Protein AF-A0A7J7KQA8-F1 (afdb_monomer_lite)

Structure (mmCIF, N/CA/C/O backbone):
data_AF-A0A7J7KQA8-F1
#
_entry.id   AF-A0A7J7KQA8-F1
#
loop_
_atom_site.group_PDB
_atom_site.id
_atom_site.type_symbol
_atom_site.label_atom_id
_atom_site.label_alt_id
_atom_site.label_comp_id
_atom_site.label_asym_id
_atom_site.label_entity_id
_atom_site.label_seq_id
_atom_site.pdbx_PDB_ins_code
_atom_site.Cartn_x
_atom_site.Cartn_y
_atom_site.Cartn_z
_atom_site.occupancy
_atom_site.B_iso_or_equiv
_atom_site.auth_seq_id
_atom_site.auth_comp_id
_atom_site.auth_asym_id
_atom_site.auth_atom_id
_atom_site.pdbx_PDB_model_num
ATOM 1 N N . MET A 1 1 ? -23.696 -9.648 7.274 1.00 59.31 1 MET A N 1
ATOM 2 C CA . MET A 1 1 ? -23.567 -10.643 6.171 1.00 59.31 1 MET A CA 1
ATOM 3 C C . MET A 1 1 ? -22.722 -10.131 5.006 1.00 59.31 1 MET A C 1
ATOM 5 O O . MET A 1 1 ? -21.743 -10.786 4.676 1.00 59.31 1 MET A O 1
ATOM 9 N N . VAL A 1 2 ? -23.046 -8.975 4.408 1.00 73.25 2 VAL A N 1
ATOM 10 C CA . VAL A 1 2 ? -22.265 -8.402 3.288 1.00 73.25 2 VAL A CA 1
ATOM 11 C C . VAL A 1 2 ? -20.826 -8.060 3.700 1.00 73.25 2 VAL A C 1
ATOM 13 O O . VAL A 1 2 ? -19.895 -8.414 2.985 1.00 73.25 2 VAL A O 1
ATOM 16 N N . ASP A 1 3 ? -20.628 -7.482 4.889 1.00 68.88 3 ASP A N 1
ATOM 17 C CA . ASP A 1 3 ? -19.286 -7.124 5.372 1.00 68.88 3 ASP A CA 1
ATOM 18 C C . ASP A 1 3 ? -18.399 -8.344 5.610 1.00 68.88 3 ASP A C 1
ATOM 20 O O . ASP A 1 3 ? -17.253 -8.365 5.176 1.00 68.88 3 ASP A O 1
ATOM 24 N N . ALA A 1 4 ? -18.921 -9.402 6.229 1.00 67.50 4 ALA A N 1
ATOM 25 C CA . ALA A 1 4 ? -18.163 -10.635 6.436 1.00 67.50 4 ALA A CA 1
ATOM 26 C C . ALA A 1 4 ? -17.746 -11.282 5.101 1.00 67.50 4 ALA A C 1
ATOM 28 O O . ALA A 1 4 ? -16.598 -11.697 4.949 1.00 67.50 4 ALA A O 1
ATOM 29 N N . ALA A 1 5 ? -18.643 -11.307 4.108 1.00 72.94 5 ALA A N 1
ATOM 30 C CA . ALA A 1 5 ? -18.320 -11.791 2.767 1.00 72.94 5 ALA A CA 1
ATOM 31 C C . ALA A 1 5 ? -17.256 -10.916 2.081 1.00 72.94 5 ALA A C 1
ATOM 33 O O . ALA A 1 5 ? -16.341 -11.440 1.451 1.00 72.94 5 ALA A O 1
ATOM 34 N N . TYR A 1 6 ? -17.329 -9.594 2.244 1.00 74.44 6 TYR A N 1
ATOM 35 C CA . TYR A 1 6 ? -16.353 -8.648 1.705 1.00 74.44 6 TYR A CA 1
ATOM 36 C C . TYR A 1 6 ? -14.952 -8.836 2.311 1.00 74.44 6 TYR A C 1
ATOM 38 O O . TYR A 1 6 ? -13.970 -8.959 1.577 1.00 74.44 6 TYR A O 1
ATOM 46 N N . HIS A 1 7 ? -14.850 -8.945 3.639 1.00 75.50 7 HIS A N 1
ATOM 47 C CA . HIS A 1 7 ? -13.580 -9.211 4.322 1.00 75.50 7 HIS A CA 1
ATOM 48 C C . HIS A 1 7 ? -13.023 -10.596 3.966 1.00 75.50 7 HIS A C 1
ATOM 50 O O . HIS A 1 7 ? -11.826 -10.735 3.714 1.00 75.50 7 HIS A O 1
ATOM 56 N N . PHE A 1 8 ? -13.884 -11.612 3.856 1.00 73.25 8 PHE A N 1
ATOM 57 C CA . PHE A 1 8 ? -13.489 -12.945 3.405 1.00 73.25 8 PHE A CA 1
ATOM 58 C C . PHE A 1 8 ? -12.927 -12.933 1.974 1.00 73.25 8 PHE A C 1
ATOM 60 O O . PHE A 1 8 ? -11.880 -13.530 1.717 1.00 73.25 8 PHE A O 1
ATOM 67 N N . LEU A 1 9 ? -13.566 -12.209 1.049 1.00 78.00 9 LEU A N 1
ATOM 68 C CA . LEU A 1 9 ? -13.065 -12.038 -0.318 1.00 78.00 9 LEU A CA 1
ATOM 69 C C . LEU A 1 9 ? -11.712 -11.320 -0.349 1.00 78.00 9 LEU A C 1
ATOM 71 O O . LEU A 1 9 ? -10.848 -11.689 -1.145 1.00 78.00 9 LEU A O 1
ATOM 75 N N . PHE A 1 10 ? -11.491 -10.345 0.535 1.00 75.25 10 PHE A N 1
ATOM 76 C CA . PHE A 1 10 ? -10.189 -9.697 0.675 1.00 75.25 10 PHE A CA 1
ATOM 77 C C . PHE A 1 10 ? -9.098 -10.665 1.121 1.00 75.25 10 PHE A C 1
ATOM 79 O O . PHE A 1 10 ? -8.036 -10.714 0.496 1.00 75.25 10 PHE A O 1
ATOM 86 N N . VAL A 1 11 ? -9.367 -11.456 2.162 1.00 75.94 11 VAL A N 1
ATOM 87 C CA . VAL A 1 11 ? -8.447 -12.501 2.628 1.00 75.94 11 VAL A CA 1
ATOM 88 C C . VAL A 1 11 ? -8.140 -13.465 1.485 1.00 75.94 11 VAL A C 1
ATOM 90 O O . VAL A 1 11 ? -6.974 -13.699 1.173 1.00 75.94 11 VAL A O 1
ATOM 93 N N . TRP A 1 12 ? -9.170 -13.971 0.804 1.00 78.00 12 TRP A N 1
ATOM 94 C CA . TRP A 1 12 ? -9.018 -14.877 -0.332 1.00 78.00 12 TRP A CA 1
ATOM 95 C C . TRP A 1 12 ? -8.146 -14.284 -1.447 1.00 78.00 12 TRP A C 1
ATOM 97 O O . TRP A 1 12 ? -7.223 -14.940 -1.944 1.00 78.00 12 TRP A O 1
ATOM 107 N N . TYR A 1 13 ? -8.412 -13.035 -1.832 1.00 80.31 13 TYR A N 1
ATOM 108 C CA . TYR A 1 13 ? -7.675 -12.339 -2.881 1.00 80.31 13 TYR A CA 1
ATOM 109 C C . TYR A 1 13 ? -6.193 -12.169 -2.519 1.00 80.31 13 TYR A C 1
ATOM 111 O O . TYR A 1 13 ? -5.323 -12.545 -3.311 1.00 80.31 13 TYR A O 1
ATOM 119 N N . TYR A 1 14 ? -5.889 -11.666 -1.318 1.00 75.88 14 TYR A N 1
ATOM 120 C CA . TYR A 1 14 ? -4.506 -11.447 -0.883 1.00 75.88 14 TYR A CA 1
ATOM 121 C C . TYR A 1 14 ? -3.747 -12.758 -0.625 1.00 75.88 14 TYR A C 1
ATOM 123 O O . TYR A 1 14 ? -2.573 -12.855 -0.996 1.00 75.88 14 TYR A O 1
ATOM 131 N N . CYS A 1 15 ? -4.412 -13.802 -0.121 1.00 77.44 15 CYS A N 1
ATOM 132 C CA . CYS A 1 15 ? -3.858 -15.158 -0.059 1.00 77.44 15 CYS A CA 1
ATOM 133 C C . CYS A 1 15 ? -3.468 -15.664 -1.454 1.00 77.44 15 CYS A C 1
ATOM 135 O O . CYS A 1 15 ? -2.337 -16.103 -1.671 1.00 77.44 15 CYS A O 1
ATOM 137 N N . THR A 1 16 ? -4.381 -15.561 -2.424 1.00 78.81 16 THR A N 1
ATOM 138 C CA . THR A 1 16 ? -4.146 -16.019 -3.803 1.00 78.81 16 THR A CA 1
ATOM 139 C C . THR A 1 16 ? -2.988 -15.264 -4.455 1.00 78.81 16 THR A C 1
ATOM 141 O O . THR A 1 16 ? -2.151 -15.866 -5.132 1.00 78.81 16 THR A O 1
ATOM 144 N N . LEU A 1 17 ? -2.908 -13.949 -4.233 1.00 75.81 17 LEU A N 1
ATOM 145 C CA . LEU A 1 17 ? -1.816 -13.115 -4.726 1.00 75.81 17 LEU A CA 1
ATOM 146 C C . LEU A 1 17 ? -0.471 -13.537 -4.117 1.00 75.81 17 LEU A C 1
ATOM 148 O O . LEU A 1 17 ? 0.497 -13.728 -4.849 1.00 75.81 17 LEU A O 1
ATOM 152 N N . THR A 1 18 ? -0.439 -13.779 -2.804 1.00 75.81 18 THR A N 1
ATOM 153 C CA . THR A 1 18 ? 0.762 -14.234 -2.087 1.00 75.81 18 THR A CA 1
ATOM 154 C C . THR A 1 18 ? 1.266 -15.572 -2.636 1.00 75.81 18 THR A C 1
ATOM 156 O O . THR A 1 18 ? 2.453 -15.717 -2.931 1.00 75.81 18 THR A O 1
ATOM 159 N N . ILE A 1 19 ? 0.363 -16.538 -2.847 1.00 75.31 19 ILE A N 1
ATOM 160 C CA . ILE A 1 19 ? 0.700 -17.850 -3.421 1.00 75.31 19 ILE A CA 1
ATOM 161 C C . ILE A 1 19 ? 1.241 -17.694 -4.848 1.00 75.31 19 ILE A C 1
ATOM 163 O O . ILE A 1 19 ? 2.290 -18.254 -5.178 1.00 75.31 19 ILE A O 1
ATOM 167 N N . ARG A 1 20 ? 0.568 -16.899 -5.691 1.00 81.31 20 ARG A N 1
ATOM 168 C CA . ARG A 1 20 ? 1.000 -16.634 -7.072 1.00 81.31 20 ARG A CA 1
ATOM 169 C C . ARG A 1 20 ? 2.413 -16.053 -7.113 1.00 81.31 20 ARG A C 1
ATOM 171 O O . ARG A 1 20 ? 3.247 -16.516 -7.888 1.00 81.31 20 ARG A O 1
ATOM 178 N N . GLU A 1 21 ? 2.693 -15.051 -6.290 1.00 73.56 21 GLU A N 1
ATOM 179 C CA . GLU A 1 21 ? 4.003 -14.400 -6.249 1.00 73.56 21 GLU A CA 1
ATOM 180 C C . GLU A 1 21 ? 5.103 -15.309 -5.700 1.00 73.56 21 GLU A C 1
ATOM 182 O O . GLU A 1 21 ? 6.235 -15.271 -6.191 1.00 73.56 21 GLU A O 1
ATOM 187 N N . HIS A 1 22 ? 4.776 -16.169 -4.734 1.00 75.44 22 HIS A N 1
ATOM 188 C CA . HIS A 1 22 ? 5.704 -17.176 -4.235 1.00 75.44 22 HIS A CA 1
ATOM 189 C C . HIS A 1 22 ? 6.103 -18.166 -5.340 1.00 75.44 22 HIS A C 1
ATOM 191 O O . HIS A 1 22 ? 7.294 -18.394 -5.559 1.00 75.44 22 HIS A O 1
ATOM 197 N N . ILE A 1 23 ? 5.129 -18.683 -6.100 1.00 76.06 23 ILE A N 1
ATOM 198 C CA . ILE A 1 23 ? 5.378 -19.571 -7.248 1.00 76.06 23 ILE A CA 1
ATOM 199 C C . ILE A 1 23 ? 6.249 -18.870 -8.300 1.00 76.06 23 ILE A C 1
ATOM 201 O O . ILE A 1 23 ? 7.231 -19.440 -8.771 1.00 76.06 23 ILE A O 1
ATOM 205 N N . LEU A 1 24 ? 5.948 -17.611 -8.640 1.00 75.00 24 LEU A N 1
ATOM 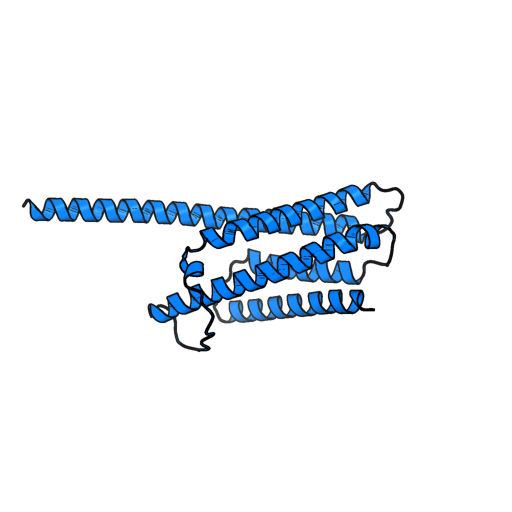206 C CA . LEU A 1 24 ? 6.742 -16.841 -9.604 1.00 75.00 24 LEU A CA 1
ATOM 207 C C . LEU A 1 24 ? 8.197 -16.661 -9.155 1.00 75.00 24 LEU A C 1
ATOM 209 O O . LEU A 1 24 ? 9.101 -16.728 -9.988 1.00 75.00 24 LEU A O 1
ATOM 213 N N . LYS A 1 25 ? 8.440 -16.451 -7.858 1.00 73.94 25 LYS A N 1
ATOM 214 C CA . LYS A 1 25 ? 9.797 -16.352 -7.306 1.00 73.94 25 LYS A CA 1
ATOM 215 C C . LYS A 1 25 ? 10.547 -17.682 -7.397 1.00 73.94 25 LYS A C 1
ATOM 217 O O . LYS A 1 25 ? 11.705 -17.681 -7.805 1.00 73.94 25 LYS A O 1
ATOM 222 N N . VAL A 1 26 ? 9.894 -18.797 -7.057 1.00 71.81 26 VAL A N 1
ATOM 223 C CA . VAL A 1 26 ? 10.473 -20.149 -7.193 1.00 71.81 26 VAL A CA 1
ATOM 224 C C . VAL A 1 26 ? 10.810 -20.454 -8.657 1.00 71.81 26 VAL A C 1
ATOM 226 O O . VAL A 1 26 ? 11.870 -21.000 -8.939 1.00 71.81 26 VAL A O 1
ATOM 229 N N . ASN A 1 27 ? 9.985 -19.984 -9.595 1.00 76.25 27 ASN A N 1
ATOM 230 C CA . ASN A 1 27 ? 10.221 -20.087 -11.039 1.00 76.25 27 ASN A CA 1
ATOM 231 C C . ASN A 1 27 ? 11.283 -19.102 -11.580 1.00 76.25 27 ASN A C 1
ATOM 233 O O . ASN A 1 27 ? 11.413 -18.935 -12.791 1.00 76.25 27 ASN A O 1
ATOM 237 N N . GLY A 1 28 ? 12.040 -18.426 -10.709 1.00 72.50 28 GLY A N 1
ATOM 238 C CA . GLY A 1 28 ? 13.167 -17.571 -11.093 1.00 72.50 28 GLY A CA 1
ATOM 239 C C . GLY A 1 28 ? 12.826 -16.099 -11.343 1.00 72.50 28 GLY A C 1
ATOM 240 O O . GLY A 1 28 ? 13.697 -15.334 -11.768 1.00 72.50 28 GLY A O 1
ATOM 241 N N . SER A 1 29 ? 11.595 -15.652 -11.064 1.00 69.75 29 SER A N 1
ATOM 242 C CA . SER A 1 29 ? 11.241 -14.232 -11.167 1.00 69.75 29 SER A CA 1
ATOM 243 C C . SER A 1 29 ? 11.950 -13.404 -10.091 1.00 69.75 29 SER A C 1
ATOM 245 O O . SER A 1 29 ? 11.877 -13.690 -8.894 1.00 69.75 29 SER A O 1
ATOM 247 N N . LYS A 1 30 ? 12.615 -12.319 -10.508 1.00 66.25 30 LYS A N 1
ATOM 248 C CA . LYS A 1 30 ? 13.290 -11.368 -9.610 1.00 66.25 30 LYS A CA 1
ATOM 249 C C . LYS A 1 30 ? 12.273 -10.410 -8.977 1.00 66.25 30 LYS A C 1
ATOM 251 O O . LYS A 1 30 ? 12.164 -9.251 -9.375 1.00 66.25 30 LYS A O 1
ATOM 256 N N . ILE A 1 31 ? 11.527 -10.896 -7.988 1.00 70.56 31 ILE A N 1
ATOM 257 C CA . ILE A 1 31 ? 10.564 -10.105 -7.204 1.00 70.56 31 ILE A CA 1
ATOM 258 C C . ILE A 1 31 ? 11.276 -9.492 -5.992 1.00 70.56 31 ILE A C 1
ATOM 260 O O . ILE A 1 31 ? 12.068 -10.155 -5.319 1.00 70.56 31 ILE A O 1
ATOM 264 N N . LYS A 1 32 ? 11.013 -8.213 -5.693 1.00 73.25 32 LYS A N 1
ATOM 265 C CA . LYS A 1 32 ? 11.604 -7.566 -4.510 1.00 73.25 32 LYS A CA 1
ATOM 266 C C . LYS A 1 32 ? 10.989 -8.131 -3.234 1.00 73.25 32 LYS A C 1
ATOM 268 O O . LYS A 1 32 ? 9.770 -8.199 -3.122 1.00 73.25 32 LYS A O 1
ATOM 273 N N . GLY A 1 33 ? 11.837 -8.444 -2.254 1.00 76.06 33 GLY A N 1
ATOM 274 C CA . GLY A 1 33 ? 11.420 -9.069 -0.995 1.00 76.06 33 GLY A CA 1
ATOM 275 C C . GLY A 1 33 ? 10.355 -8.288 -0.220 1.00 76.06 33 GLY A C 1
ATOM 276 O O . GLY A 1 33 ? 9.447 -8.908 0.320 1.00 76.06 33 GLY A O 1
ATOM 277 N N . TRP A 1 34 ? 10.407 -6.948 -0.229 1.00 85.69 34 TRP A N 1
ATOM 278 C CA . TRP A 1 34 ? 9.405 -6.123 0.458 1.00 85.69 34 TRP A CA 1
ATOM 279 C C . TRP A 1 34 ? 7.979 -6.395 -0.021 1.00 85.69 34 TRP A C 1
ATOM 281 O O . TRP A 1 34 ? 7.108 -6.566 0.817 1.00 85.69 34 TRP A O 1
ATOM 291 N N . TRP A 1 35 ? 7.739 -6.479 -1.335 1.00 82.00 35 TRP A N 1
ATOM 292 C CA . TRP A 1 35 ? 6.382 -6.659 -1.867 1.00 82.00 35 TRP A CA 1
ATOM 293 C C . TRP A 1 35 ? 5.748 -7.959 -1.371 1.00 82.00 35 TRP A C 1
ATOM 295 O O . TRP A 1 35 ? 4.611 -7.939 -0.915 1.00 82.00 35 TRP A O 1
ATOM 305 N N . MET A 1 36 ? 6.529 -9.041 -1.342 1.00 80.75 36 MET A N 1
ATOM 306 C CA . MET A 1 36 ? 6.111 -10.338 -0.805 1.00 80.75 36 MET A CA 1
ATOM 307 C C . MET A 1 36 ? 5.783 -10.270 0.693 1.00 80.75 36 MET A C 1
ATOM 309 O O . MET A 1 36 ? 4.754 -10.782 1.126 1.00 80.75 36 MET A O 1
ATOM 313 N N . VAL A 1 37 ? 6.636 -9.611 1.485 1.00 84.88 37 VAL A N 1
ATOM 314 C CA . VAL A 1 37 ? 6.399 -9.417 2.926 1.00 84.88 37 VAL A CA 1
ATOM 315 C C . VAL A 1 37 ? 5.154 -8.560 3.159 1.00 84.88 37 VAL A C 1
ATOM 317 O O . VAL A 1 37 ? 4.326 -8.901 3.998 1.00 84.88 37 VAL A O 1
ATOM 320 N N . HIS A 1 38 ? 4.975 -7.494 2.380 1.00 86.38 38 HIS A N 1
ATOM 321 C CA . HIS A 1 38 ? 3.785 -6.649 2.419 1.00 86.38 38 HIS A CA 1
ATOM 322 C C . HIS A 1 38 ? 2.508 -7.462 2.163 1.00 86.38 38 HIS A C 1
ATOM 324 O O . HIS A 1 38 ? 1.576 -7.351 2.951 1.00 86.38 38 HIS A O 1
ATOM 330 N N . HIS A 1 39 ? 2.470 -8.320 1.136 1.00 85.06 39 HIS A N 1
ATOM 331 C CA . HIS A 1 39 ? 1.287 -9.139 0.840 1.00 85.06 39 HIS A CA 1
ATOM 332 C C . HIS A 1 39 ? 0.947 -10.122 1.962 1.00 85.06 39 HIS A C 1
ATOM 334 O O . HIS A 1 39 ? -0.229 -10.321 2.280 1.00 85.06 39 HIS A O 1
ATOM 340 N N . PHE A 1 40 ? 1.968 -10.672 2.618 1.00 85.25 40 PHE A N 1
ATOM 341 C CA . PHE A 1 40 ? 1.775 -11.507 3.796 1.00 85.25 40 PHE A CA 1
ATOM 342 C C . PHE A 1 40 ? 1.181 -10.712 4.969 1.00 85.25 40 PHE A C 1
ATOM 344 O O . PHE A 1 40 ? 0.182 -11.122 5.556 1.00 85.25 40 PHE A O 1
ATOM 351 N N . ILE A 1 41 ? 1.735 -9.531 5.262 1.00 88.69 41 ILE A N 1
ATOM 352 C CA . ILE A 1 41 ? 1.229 -8.641 6.318 1.00 88.69 41 ILE A CA 1
ATOM 353 C C . ILE A 1 41 ? -0.213 -8.200 6.020 1.00 88.69 41 ILE A C 1
ATOM 355 O O . ILE A 1 41 ? -1.047 -8.193 6.921 1.00 88.69 41 ILE A O 1
ATOM 359 N N . THR A 1 42 ? -0.544 -7.874 4.769 1.00 88.50 42 THR A N 1
ATOM 360 C CA . THR A 1 42 ? -1.907 -7.485 4.374 1.00 88.50 42 THR A CA 1
ATOM 361 C C . THR A 1 42 ? -2.899 -8.642 4.502 1.00 88.50 42 THR A C 1
ATOM 363 O O . THR A 1 42 ? -4.024 -8.425 4.945 1.00 88.50 42 THR A O 1
ATOM 366 N N . THR A 1 43 ? -2.482 -9.873 4.194 1.00 85.94 43 THR A N 1
ATOM 367 C CA . THR A 1 43 ? -3.290 -11.080 4.437 1.00 85.94 43 THR A CA 1
ATOM 368 C C . THR A 1 43 ? -3.604 -11.249 5.926 1.00 85.94 43 THR A C 1
ATOM 370 O O . THR A 1 43 ? -4.757 -11.470 6.292 1.00 85.94 43 THR A O 1
ATOM 373 N N . LEU A 1 44 ? -2.599 -11.085 6.794 1.00 88.25 44 LEU A N 1
ATOM 374 C CA . LEU A 1 44 ? -2.794 -11.121 8.246 1.00 88.25 44 LEU A CA 1
ATOM 375 C C . LEU A 1 44 ? -3.735 -10.007 8.721 1.00 88.25 44 LEU A C 1
ATOM 377 O O . LEU A 1 44 ? -4.642 -10.272 9.505 1.00 88.25 44 LEU A O 1
ATOM 381 N N . ALA A 1 45 ? -3.567 -8.785 8.210 1.00 88.38 45 ALA A N 1
ATOM 382 C CA . ALA A 1 45 ? -4.435 -7.654 8.531 1.00 88.38 45 ALA A CA 1
ATOM 383 C C . ALA A 1 45 ? -5.899 -7.943 8.174 1.00 88.38 45 ALA A C 1
ATOM 385 O O . ALA A 1 45 ? -6.788 -7.724 8.992 1.00 88.38 45 ALA A O 1
ATOM 386 N N . ALA A 1 46 ? -6.149 -8.483 6.977 1.00 86.56 46 ALA A N 1
ATOM 387 C CA . ALA A 1 46 ? -7.487 -8.864 6.535 1.00 86.56 46 ALA A CA 1
ATOM 388 C C . ALA A 1 46 ? -8.094 -9.963 7.428 1.00 86.56 46 ALA A C 1
ATOM 390 O O . ALA A 1 46 ? -9.283 -9.914 7.737 1.00 86.56 46 ALA A O 1
ATOM 391 N N . GLY A 1 47 ? -7.275 -10.907 7.905 1.00 85.50 47 GLY A N 1
ATOM 392 C CA . GLY A 1 47 ? -7.686 -11.895 8.904 1.00 85.50 47 GLY A CA 1
ATOM 393 C C . GLY A 1 47 ? -8.072 -11.265 10.246 1.00 85.50 47 GLY A C 1
ATOM 394 O O . GLY A 1 47 ? -9.092 -11.640 10.817 1.00 85.50 47 GLY A O 1
ATOM 395 N N . ILE A 1 48 ? -7.313 -10.272 10.722 1.00 88.69 48 ILE A N 1
ATOM 396 C CA . ILE A 1 48 ? -7.624 -9.537 11.962 1.00 88.69 48 ILE A CA 1
ATOM 397 C C . ILE A 1 48 ? -8.932 -8.745 11.817 1.00 88.69 48 ILE A C 1
ATOM 399 O O . ILE A 1 48 ? -9.755 -8.776 12.727 1.00 88.69 48 ILE A O 1
ATOM 403 N N . PHE A 1 49 ? -9.165 -8.102 10.668 1.00 86.25 49 PHE A N 1
ATOM 404 C CA . PHE A 1 49 ? -10.443 -7.441 10.374 1.00 86.25 49 PHE A CA 1
ATOM 405 C C . PHE A 1 49 ? -11.628 -8.413 10.369 1.00 86.25 49 PHE A C 1
ATOM 407 O O . PHE A 1 49 ? -12.709 -8.049 10.817 1.00 86.25 49 PHE A O 1
ATOM 414 N N . LEU A 1 50 ? -11.436 -9.644 9.885 1.00 84.25 50 LEU A N 1
ATOM 415 C CA . LEU A 1 50 ? -12.493 -10.657 9.845 1.00 84.25 50 LEU A CA 1
ATOM 416 C C . LEU A 1 50 ? -12.909 -11.134 11.246 1.00 84.25 50 LEU A C 1
ATOM 418 O O . LEU A 1 50 ? -14.077 -11.444 11.459 1.00 84.25 50 LEU A O 1
ATOM 422 N N . VAL A 1 51 ? -11.964 -11.206 12.189 1.00 87.38 51 VAL A N 1
ATOM 423 C CA . VAL A 1 51 ? -12.226 -11.614 13.584 1.00 87.38 51 VAL A CA 1
ATOM 424 C C . VAL A 1 51 ? -12.520 -10.431 14.507 1.00 87.38 51 VAL A C 1
ATOM 426 O O . VAL A 1 51 ? -12.606 -10.608 15.724 1.00 87.38 51 VAL A O 1
ATOM 429 N N . TRP A 1 52 ? -12.623 -9.217 13.963 1.00 86.88 52 TRP A N 1
ATOM 430 C CA . TRP A 1 52 ? -12.989 -8.037 14.733 1.00 86.88 52 TRP A CA 1
ATOM 431 C C . TRP A 1 52 ? -14.491 -8.112 15.064 1.00 86.88 52 TRP A C 1
ATOM 433 O O . TRP A 1 52 ? -15.305 -8.112 14.139 1.00 86.88 52 TRP A O 1
ATOM 443 N N . PRO A 1 53 ? -14.882 -8.225 16.352 1.00 84.94 53 PRO A N 1
ATOM 444 C CA . PRO A 1 53 ? -16.291 -8.255 16.734 1.00 84.94 53 PRO A CA 1
ATOM 445 C C . PRO A 1 53 ? -17.015 -6.945 16.389 1.00 84.94 53 PRO A C 1
ATOM 447 O O . PRO A 1 53 ? -16.415 -5.876 16.310 1.00 84.94 53 PRO A O 1
ATOM 450 N N . GLU A 1 54 ? -18.332 -7.029 16.196 1.00 81.38 54 GLU A N 1
ATOM 451 C CA . GLU A 1 54 ? -19.169 -5.857 15.931 1.00 81.38 54 GLU A CA 1
ATOM 452 C C . GLU A 1 54 ? -19.297 -4.996 17.205 1.00 81.38 54 GLU A C 1
ATOM 454 O O . GLU A 1 54 ? -20.150 -5.240 18.056 1.00 81.38 54 GLU A O 1
ATOM 459 N N . GLY A 1 55 ? -18.428 -3.990 17.333 1.00 84.06 55 GLY A N 1
ATOM 460 C CA . GLY A 1 55 ? -18.388 -3.025 18.438 1.00 84.06 55 GLY A CA 1
ATOM 461 C C . GLY A 1 55 ? -18.446 -1.563 17.976 1.00 84.06 55 GLY A C 1
ATOM 462 O O . GLY A 1 55 ? -18.403 -1.260 16.783 1.00 84.06 55 GLY A O 1
ATOM 463 N N . VAL A 1 56 ? -18.528 -0.619 18.921 1.00 84.44 56 VAL A N 1
ATOM 464 C CA . VAL A 1 56 ? -18.582 0.836 18.634 1.00 84.44 56 VAL A CA 1
ATOM 465 C C . VAL A 1 56 ? -17.339 1.303 17.863 1.00 84.44 56 VAL A C 1
ATOM 467 O O . VAL A 1 56 ? -17.428 2.079 16.910 1.00 84.44 56 VAL A O 1
ATOM 470 N N . THR A 1 57 ? -16.181 0.772 18.238 1.00 85.50 57 THR A N 1
ATOM 471 C CA . THR A 1 57 ? -14.870 0.944 17.595 1.00 85.50 57 THR A CA 1
ATOM 472 C C . THR A 1 57 ? -14.859 0.434 16.152 1.00 85.50 57 THR A C 1
ATOM 474 O O . THR A 1 57 ? -14.363 1.132 15.265 1.00 85.50 57 THR A O 1
ATOM 477 N N . TYR A 1 58 ? -15.454 -0.736 15.894 1.00 86.19 58 TYR A N 1
ATOM 478 C CA . TYR A 1 58 ? -15.589 -1.303 14.548 1.00 86.19 58 TYR A CA 1
ATOM 479 C C . TYR A 1 58 ? -16.426 -0.393 13.646 1.00 86.19 58 TYR A C 1
ATOM 481 O O . TYR A 1 58 ? -15.961 0.019 12.583 1.00 86.19 58 TYR A O 1
ATOM 489 N N . TRP A 1 59 ? -17.630 -0.014 14.088 1.00 86.44 59 TRP A N 1
ATOM 490 C CA . TRP A 1 59 ? -18.529 0.843 13.307 1.00 86.44 59 TRP A CA 1
ATOM 491 C C . TRP A 1 59 ? -17.931 2.223 13.030 1.00 86.44 59 TRP A C 1
ATOM 493 O O . TRP A 1 59 ? -18.078 2.739 11.925 1.00 86.44 59 TRP A O 1
ATOM 503 N N . SER A 1 60 ? -17.193 2.782 13.993 1.00 87.31 60 SER A N 1
ATOM 504 C CA . SER A 1 60 ? -16.526 4.080 13.844 1.00 87.31 60 SER A CA 1
ATOM 505 C C . SER A 1 60 ? -15.429 4.066 12.774 1.00 87.31 60 SER A C 1
ATOM 507 O O . SER A 1 60 ? -15.221 5.065 12.089 1.00 87.31 60 SER A O 1
ATOM 509 N N . PHE A 1 61 ? -14.724 2.943 12.610 1.00 89.62 61 PHE A N 1
ATOM 510 C CA . PHE A 1 61 ? -13.624 2.821 11.649 1.00 89.62 61 PHE A CA 1
ATOM 511 C C . PHE A 1 61 ? -14.053 2.233 10.291 1.00 89.62 61 PHE A C 1
ATOM 513 O O . PHE A 1 61 ? -13.395 2.464 9.272 1.00 89.62 61 PHE A O 1
ATOM 520 N N . ARG A 1 62 ? -15.162 1.488 10.255 1.00 88.06 62 ARG A N 1
ATOM 521 C CA . ARG A 1 62 ? -15.648 0.740 9.088 1.00 88.06 62 ARG A CA 1
ATOM 522 C C . ARG A 1 62 ? -15.738 1.587 7.822 1.00 88.06 62 ARG A C 1
ATOM 524 O O . ARG A 1 62 ? -15.195 1.196 6.791 1.00 88.06 62 ARG A O 1
ATOM 531 N N . ASP A 1 63 ? -16.404 2.735 7.878 1.00 88.25 63 ASP A N 1
ATOM 532 C CA . ASP A 1 63 ? -16.648 3.539 6.675 1.00 88.25 63 ASP A CA 1
ATOM 533 C C . ASP A 1 63 ? -15.344 4.106 6.102 1.00 88.25 63 ASP A C 1
ATOM 535 O O . ASP A 1 63 ? -15.111 4.055 4.891 1.00 88.25 63 ASP A O 1
ATOM 539 N N . GLN A 1 64 ? -14.433 4.544 6.975 1.00 90.62 64 GLN A N 1
ATOM 540 C CA . GLN A 1 64 ? -13.093 4.976 6.584 1.00 90.62 64 GLN A CA 1
ATOM 541 C C . GLN A 1 64 ? -12.312 3.832 5.915 1.00 90.62 64 GLN A C 1
ATOM 543 O O . GLN A 1 64 ? -11.673 4.036 4.877 1.00 90.62 64 GLN A O 1
ATOM 548 N N . PHE A 1 65 ? -12.399 2.617 6.464 1.00 89.44 65 PHE A N 1
ATOM 549 C CA . PHE A 1 65 ? -11.757 1.434 5.894 1.00 89.44 65 PHE A CA 1
ATOM 550 C C . PHE A 1 65 ? -12.323 1.056 4.521 1.00 89.44 65 PHE A C 1
ATOM 552 O O . PHE A 1 65 ? -11.558 0.782 3.598 1.00 89.44 65 PHE A O 1
ATOM 559 N N . VAL A 1 66 ? -13.644 1.099 4.339 1.00 89.31 66 VAL A N 1
ATOM 560 C CA . VAL A 1 66 ? -14.291 0.798 3.050 1.00 89.31 66 VAL A CA 1
ATOM 561 C C . VAL A 1 66 ? -13.873 1.801 1.971 1.00 89.31 66 VAL A C 1
ATOM 563 O O . VAL A 1 66 ? -13.554 1.403 0.843 1.00 89.31 66 VAL A O 1
ATOM 566 N N . VAL A 1 67 ? -13.803 3.093 2.306 1.00 91.62 67 VAL A N 1
ATOM 567 C CA . VAL A 1 67 ? -13.299 4.130 1.389 1.00 91.62 67 VAL A CA 1
ATOM 568 C C . VAL A 1 67 ? -11.839 3.859 1.023 1.00 91.62 67 VAL A C 1
ATOM 570 O O . VAL A 1 67 ? -11.477 3.904 -0.156 1.00 91.62 67 VAL A O 1
ATOM 573 N N . PHE A 1 68 ? -11.008 3.507 2.003 1.00 92.50 68 PHE A N 1
ATOM 574 C CA . PHE A 1 68 ? -9.614 3.138 1.772 1.00 92.50 68 PHE A CA 1
ATOM 575 C C . PHE A 1 68 ? -9.471 1.910 0.858 1.00 92.50 68 PHE A C 1
ATOM 577 O O . PHE A 1 68 ? -8.694 1.933 -0.097 1.00 92.50 68 PHE A O 1
ATOM 584 N N . CYS A 1 69 ? -10.246 0.853 1.092 1.00 89.12 69 CYS A N 1
ATOM 585 C CA . CYS A 1 69 ? -10.254 -0.358 0.273 1.00 89.12 69 CYS A CA 1
ATOM 586 C C . CYS A 1 69 ? -10.705 -0.094 -1.168 1.00 89.12 69 CYS A C 1
ATOM 588 O O . CYS A 1 69 ? -10.122 -0.621 -2.124 1.00 89.12 69 CYS A O 1
ATOM 590 N N . THR A 1 70 ? -11.710 0.763 -1.339 1.00 88.88 70 THR A N 1
ATOM 591 C CA . THR A 1 70 ? -12.180 1.199 -2.659 1.00 88.88 70 THR A CA 1
ATOM 592 C C . THR A 1 70 ? -11.084 1.972 -3.388 1.00 88.88 70 THR A C 1
ATOM 594 O O . THR A 1 70 ? -10.765 1.665 -4.538 1.00 88.88 70 THR A O 1
ATOM 597 N N . TYR A 1 71 ? -10.432 2.912 -2.698 1.00 91.94 71 TYR A N 1
ATOM 598 C CA . TYR A 1 71 ? -9.287 3.646 -3.227 1.00 91.94 71 TYR A CA 1
ATOM 599 C C . TYR A 1 71 ? -8.150 2.704 -3.653 1.00 91.94 71 TYR A C 1
ATOM 601 O O . TYR A 1 71 ? -7.671 2.783 -4.785 1.00 91.94 71 TYR A O 1
ATOM 609 N N . LEU A 1 72 ? -7.750 1.764 -2.788 1.00 89.19 72 LEU A N 1
ATOM 610 C CA . LEU A 1 72 ? -6.707 0.785 -3.105 1.00 89.19 72 LEU A CA 1
ATOM 611 C C . LEU A 1 72 ? -7.051 -0.056 -4.335 1.00 89.19 72 LEU A C 1
ATOM 613 O O . LEU A 1 72 ? -6.166 -0.316 -5.146 1.00 89.19 72 LEU A O 1
ATOM 617 N N . SER A 1 73 ? -8.315 -0.442 -4.507 1.00 88.00 73 SER A N 1
ATOM 618 C CA . SER A 1 73 ? -8.764 -1.218 -5.668 1.00 88.00 73 SER A CA 1
ATOM 619 C C . SER A 1 73 ? -8.565 -0.446 -6.975 1.00 88.00 73 SER A C 1
ATOM 621 O O . SER A 1 73 ? -8.059 -0.998 -7.952 1.00 88.00 73 SER A O 1
ATOM 623 N N . VAL A 1 74 ? -8.862 0.858 -6.980 1.00 88.12 74 VAL A N 1
ATOM 624 C CA . VAL A 1 74 ? -8.586 1.734 -8.130 1.00 88.12 74 VAL A CA 1
ATOM 625 C C . VAL A 1 74 ? -7.083 1.809 -8.406 1.00 88.12 74 VAL A C 1
ATOM 627 O O . VAL A 1 74 ? -6.652 1.614 -9.544 1.00 88.12 74 VAL A O 1
ATOM 630 N N . VAL A 1 75 ? -6.260 2.033 -7.375 1.00 89.81 75 VAL A N 1
ATOM 631 C CA . VAL A 1 75 ? -4.797 2.090 -7.541 1.00 89.81 75 VAL A CA 1
ATOM 632 C C . VAL A 1 75 ? -4.242 0.747 -8.035 1.00 89.81 75 VAL A C 1
ATOM 634 O O . VAL A 1 75 ? -3.358 0.738 -8.889 1.00 89.81 75 VAL A O 1
ATOM 637 N N . GLN A 1 76 ? -4.778 -0.385 -7.572 1.00 87.69 76 GLN A N 1
ATOM 638 C CA . GLN A 1 76 ? -4.401 -1.730 -8.018 1.00 87.69 76 GLN A CA 1
ATOM 639 C C . GLN A 1 76 ? -4.653 -1.913 -9.520 1.00 87.69 76 GLN A C 1
ATOM 641 O O . GLN A 1 76 ? -3.789 -2.435 -10.223 1.00 87.69 76 GLN A O 1
ATOM 646 N N . VAL A 1 77 ? -5.795 -1.440 -10.029 1.00 85.81 77 VAL A N 1
ATOM 647 C CA . VAL A 1 77 ? -6.117 -1.469 -11.464 1.00 85.81 77 VAL A CA 1
ATOM 648 C C . VAL A 1 77 ? -5.126 -0.618 -12.261 1.00 85.81 77 VAL A C 1
ATOM 650 O O . VAL A 1 77 ? -4.569 -1.081 -13.257 1.00 85.81 77 VAL A O 1
ATOM 653 N N . VAL A 1 78 ? -4.823 0.598 -11.793 1.00 85.44 78 VAL A N 1
ATOM 654 C CA . VAL A 1 78 ? -3.823 1.471 -12.435 1.00 85.44 78 VAL A CA 1
ATOM 655 C C . VAL A 1 78 ? -2.433 0.819 -12.435 1.00 85.44 78 VAL A C 1
ATOM 657 O O . VAL A 1 78 ? -1.737 0.840 -13.454 1.00 85.44 78 VAL A O 1
ATOM 660 N N . MET A 1 79 ? -2.030 0.200 -11.320 1.00 84.25 79 MET A N 1
ATOM 661 C CA . MET A 1 79 ? -0.768 -0.537 -11.201 1.00 84.25 79 MET A CA 1
ATOM 662 C C . MET A 1 79 ? -0.722 -1.751 -12.134 1.00 84.25 79 MET A C 1
ATOM 664 O O . MET A 1 79 ? 0.306 -1.976 -12.773 1.00 84.25 79 MET A O 1
ATOM 668 N N . PHE A 1 80 ? -1.820 -2.500 -12.253 1.00 83.25 80 PHE A N 1
ATOM 669 C CA . PHE A 1 80 ? -1.932 -3.653 -13.145 1.00 83.25 80 PHE A CA 1
ATOM 670 C C . PHE A 1 80 ? -1.739 -3.253 -14.609 1.00 83.25 80 PHE A C 1
ATOM 672 O O . PHE A 1 80 ? -0.906 -3.843 -15.306 1.00 83.25 80 PHE A O 1
ATOM 679 N N . TYR A 1 81 ? -2.439 -2.209 -15.063 1.00 81.00 81 TYR A N 1
ATOM 680 C CA . TYR A 1 81 ? -2.233 -1.680 -16.406 1.00 81.00 81 TYR A CA 1
ATOM 681 C C . TYR A 1 81 ? -0.783 -1.217 -16.571 1.00 81.00 81 TYR A C 1
ATOM 683 O O . TYR A 1 81 ? -0.093 -1.667 -17.476 1.00 81.00 81 TYR A O 1
ATOM 691 N N . TYR A 1 82 ? -0.240 -0.422 -15.648 1.00 79.88 82 TYR A N 1
ATOM 692 C CA . TYR A 1 82 ? 1.146 0.042 -15.747 1.00 79.88 82 TYR A CA 1
ATOM 693 C C . TYR A 1 82 ? 2.174 -1.104 -15.868 1.00 79.88 82 TYR A C 1
ATOM 695 O O . TYR A 1 82 ? 3.055 -1.062 -16.733 1.00 79.88 82 TYR A O 1
ATOM 703 N N . GLN A 1 83 ? 2.057 -2.144 -15.037 1.00 75.50 83 GLN A N 1
ATOM 704 C CA . GLN A 1 83 ? 2.945 -3.309 -15.072 1.00 75.50 83 GLN A CA 1
ATOM 705 C C . GLN A 1 83 ? 2.831 -4.068 -16.395 1.00 75.50 83 GLN A C 1
ATOM 707 O O . GLN A 1 83 ? 3.859 -4.401 -16.985 1.00 75.50 83 GLN A O 1
ATOM 712 N N . THR A 1 84 ? 1.608 -4.274 -16.888 1.00 76.94 84 THR A N 1
ATOM 713 C CA . THR A 1 84 ? 1.334 -4.935 -18.173 1.00 76.94 84 THR A CA 1
ATOM 714 C C . THR A 1 84 ? 1.985 -4.190 -19.345 1.00 76.94 84 THR A C 1
ATOM 716 O O . THR A 1 84 ? 2.545 -4.814 -20.243 1.00 76.94 84 THR A O 1
ATOM 719 N N . GLY A 1 85 ? 2.036 -2.858 -19.308 1.00 72.94 85 GLY A N 1
ATOM 720 C CA . GLY A 1 85 ? 2.706 -2.066 -20.347 1.00 72.94 85 GLY A CA 1
ATOM 721 C C . GLY A 1 85 ? 4.216 -2.163 -20.350 1.00 72.94 85 GLY A C 1
ATOM 722 O O . GLY A 1 85 ? 4.833 -2.278 -21.408 1.00 72.94 85 GLY A O 1
ATOM 723 N N . ILE A 1 86 ? 4.835 -2.134 -19.165 1.00 75.38 86 ILE A N 1
ATOM 724 C CA . ILE A 1 86 ? 6.280 -2.382 -19.053 1.00 75.38 86 ILE A CA 1
ATOM 725 C C . ILE A 1 86 ? 6.597 -3.768 -19.601 1.00 75.38 86 ILE A C 1
ATOM 727 O O . ILE A 1 86 ? 7.566 -3.937 -20.339 1.00 75.38 86 ILE A O 1
ATOM 731 N N . LEU A 1 87 ? 5.764 -4.743 -19.242 1.00 73.88 87 LEU A N 1
ATOM 732 C CA . LEU A 1 87 ? 5.856 -6.116 -19.697 1.00 73.88 87 LEU A CA 1
ATOM 733 C C . LEU A 1 87 ? 5.894 -6.202 -21.226 1.00 73.88 87 LEU A C 1
ATOM 735 O O . LEU A 1 87 ? 6.808 -6.799 -21.792 1.00 73.88 87 LEU A O 1
ATOM 739 N N . TYR A 1 88 ? 4.916 -5.560 -21.865 1.00 70.19 88 TYR A N 1
ATOM 740 C CA . TYR A 1 88 ? 4.780 -5.483 -23.311 1.00 70.19 88 TYR A CA 1
ATOM 741 C C . TYR A 1 88 ? 5.996 -4.813 -23.954 1.00 70.19 88 TYR A C 1
ATOM 743 O O . TYR A 1 88 ? 6.578 -5.354 -24.888 1.00 70.19 88 TYR A O 1
ATOM 751 N N . ARG A 1 89 ? 6.458 -3.685 -23.403 1.00 71.62 89 ARG A N 1
ATOM 752 C CA . ARG A 1 89 ? 7.647 -2.986 -23.908 1.00 71.62 89 ARG A CA 1
ATOM 753 C C . ARG A 1 89 ? 8.903 -3.856 -23.841 1.00 71.62 89 ARG A C 1
ATOM 755 O O . ARG A 1 89 ? 9.695 -3.842 -24.774 1.00 71.62 89 ARG A O 1
ATOM 762 N N . LEU A 1 90 ? 9.104 -4.591 -22.747 1.00 70.38 90 LEU A N 1
ATOM 763 C CA . LEU A 1 90 ? 10.255 -5.486 -22.602 1.00 70.38 90 LEU A CA 1
ATOM 764 C C . LEU A 1 90 ? 10.204 -6.654 -23.596 1.00 70.38 90 LEU A C 1
ATOM 766 O O . LEU A 1 90 ? 11.251 -7.021 -24.124 1.00 70.38 90 LEU A O 1
ATOM 770 N N . ARG A 1 91 ? 9.008 -7.191 -23.879 1.00 70.62 91 ARG A N 1
ATOM 771 C CA . ARG A 1 91 ? 8.798 -8.198 -24.933 1.00 70.62 91 ARG A CA 1
ATOM 772 C C . ARG A 1 91 ? 9.094 -7.629 -26.323 1.00 70.62 91 ARG A C 1
ATOM 774 O O . ARG A 1 91 ? 9.906 -8.194 -27.040 1.00 70.62 91 ARG A O 1
ATOM 781 N N . ALA A 1 92 ? 8.537 -6.463 -26.663 1.00 69.56 92 ALA A N 1
ATOM 782 C CA . ALA A 1 92 ? 8.755 -5.808 -27.958 1.00 69.56 92 ALA A CA 1
ATOM 783 C C . ALA A 1 92 ? 10.229 -5.436 -28.220 1.00 69.56 92 ALA A C 1
ATOM 785 O O . ALA A 1 92 ? 10.658 -5.363 -29.366 1.00 69.56 92 ALA A O 1
ATOM 786 N N . LEU A 1 93 ? 11.020 -5.215 -27.164 1.00 75.19 93 LEU A N 1
ATOM 787 C CA . LEU A 1 93 ? 12.466 -4.981 -27.249 1.00 75.19 93 LEU A CA 1
ATOM 788 C C . LEU A 1 93 ? 13.295 -6.276 -27.366 1.00 75.19 93 LEU A C 1
ATOM 790 O O . LEU A 1 93 ? 14.521 -6.202 -27.355 1.00 75.19 93 LEU A O 1
ATOM 794 N N . GLY A 1 94 ? 12.662 -7.454 -27.422 1.00 72.38 94 GLY A N 1
ATOM 795 C CA . GLY A 1 94 ? 13.341 -8.753 -27.489 1.00 72.38 94 GLY A CA 1
ATOM 796 C C . GLY A 1 94 ? 14.067 -9.150 -26.198 1.00 72.38 94 GLY A C 1
ATOM 797 O O . GLY A 1 94 ? 14.811 -10.124 -26.178 1.00 72.38 94 GLY A O 1
ATOM 798 N N . LEU A 1 95 ? 13.860 -8.417 -25.098 1.00 64.50 95 LEU A N 1
ATOM 799 C CA . LEU A 1 95 ? 14.518 -8.666 -23.810 1.00 64.50 95 LEU A CA 1
ATOM 800 C C . LEU A 1 95 ? 13.801 -9.743 -22.974 1.00 64.50 95 LEU A C 1
ATOM 802 O O . LEU A 1 95 ? 14.195 -9.985 -21.829 1.00 64.50 95 LEU A O 1
ATOM 806 N N . ARG A 1 96 ? 12.734 -10.376 -23.494 1.00 57.66 96 ARG A N 1
ATOM 807 C CA . ARG A 1 96 ? 12.001 -11.441 -22.793 1.00 57.66 96 ARG A CA 1
ATOM 808 C C . ARG A 1 96 ? 11.184 -12.351 -23.722 1.00 57.66 96 ARG A C 1
ATOM 810 O O . ARG A 1 96 ? 10.474 -11.838 -24.575 1.00 57.66 96 ARG A O 1
ATOM 817 N N . ASN A 1 97 ? 11.225 -13.665 -23.467 1.00 55.97 97 ASN A N 1
ATOM 818 C CA . ASN A 1 97 ? 10.506 -14.701 -24.225 1.00 55.97 97 ASN A CA 1
ATOM 819 C C . ASN A 1 97 ? 8.971 -14.590 -24.159 1.00 55.97 97 ASN A C 1
ATOM 821 O O . ASN A 1 97 ? 8.396 -14.157 -23.147 1.00 55.97 97 ASN A O 1
ATOM 825 N N . ASP A 1 98 ? 8.347 -15.040 -25.251 1.00 49.50 98 ASP A N 1
ATOM 826 C CA . ASP A 1 98 ? 6.912 -15.026 -25.519 1.00 49.50 98 ASP A CA 1
ATOM 827 C C . ASP A 1 98 ? 6.139 -16.065 -24.704 1.00 49.50 98 ASP A C 1
ATOM 829 O O . ASP A 1 98 ? 6.362 -17.270 -24.785 1.00 49.50 98 ASP A O 1
ATOM 833 N N . MET A 1 99 ? 5.175 -15.566 -23.936 1.00 53.22 99 MET A N 1
ATOM 834 C CA . MET A 1 99 ? 3.959 -16.298 -23.601 1.00 53.22 99 MET A CA 1
ATOM 835 C C . MET A 1 99 ? 2.885 -15.244 -23.342 1.00 53.22 99 MET A C 1
ATOM 837 O O . MET A 1 99 ? 3.062 -14.356 -22.496 1.00 53.22 99 MET A O 1
ATOM 841 N N . ASP A 1 100 ? 1.869 -15.264 -24.189 1.00 40.62 100 ASP A N 1
ATOM 842 C CA . ASP A 1 100 ? 1.126 -14.091 -24.632 1.00 40.62 100 ASP A CA 1
ATOM 843 C C . ASP A 1 100 ? -0.169 -13.833 -23.837 1.00 40.62 100 ASP A C 1
ATOM 845 O O . ASP A 1 100 ? -0.617 -14.688 -23.080 1.00 40.62 100 ASP A O 1
ATOM 849 N N . ILE A 1 101 ? -0.709 -12.621 -23.991 1.00 45.12 101 ILE A N 1
ATOM 850 C CA . ILE A 1 101 ? -2.132 -12.225 -24.073 1.00 45.12 101 ILE A CA 1
ATOM 851 C C . ILE A 1 101 ? -2.095 -10.704 -24.266 1.00 45.12 101 ILE A C 1
ATOM 853 O O . ILE A 1 101 ? -1.693 -9.938 -23.382 1.00 45.12 101 ILE A O 1
ATOM 857 N N . THR A 1 102 ? -2.496 -10.280 -25.458 1.00 45.09 102 THR A N 1
ATOM 858 C CA . THR A 1 102 ? -2.705 -8.892 -25.857 1.00 45.09 102 THR A CA 1
ATOM 859 C C . THR A 1 102 ? -3.989 -8.370 -25.220 1.00 45.09 102 THR A C 1
ATOM 861 O O . THR A 1 102 ? -5.086 -8.700 -25.662 1.00 45.09 102 THR A O 1
ATOM 864 N N . LEU A 1 103 ? -3.872 -7.546 -24.179 1.00 45.69 103 LEU A N 1
ATOM 865 C CA . LEU A 1 103 ? -4.994 -6.728 -23.719 1.00 45.69 103 LEU A CA 1
ATOM 866 C C . LEU A 1 103 ? -4.935 -5.377 -24.435 1.00 45.69 103 LEU A C 1
ATOM 868 O O . LEU A 1 103 ? -4.116 -4.512 -24.113 1.00 45.69 103 LEU A O 1
ATOM 872 N N . GLU A 1 104 ? -5.806 -5.229 -25.431 1.00 47.28 104 GLU A N 1
ATOM 873 C CA . GLU A 1 104 ? -6.150 -3.965 -26.080 1.00 47.28 104 GLU A CA 1
ATOM 874 C C . GLU A 1 104 ? -6.735 -3.003 -25.036 1.00 47.28 104 GLU A C 1
ATOM 876 O O . GLU A 1 104 ? -7.917 -3.023 -24.714 1.00 47.28 104 GLU A O 1
ATOM 881 N N . GLY A 1 105 ? -5.877 -2.185 -24.436 1.00 50.59 105 GLY A N 1
ATOM 882 C CA . GLY A 1 105 ? -6.306 -1.157 -23.481 1.00 50.59 105 GLY A CA 1
ATOM 883 C C . GLY A 1 105 ? -5.210 -0.178 -23.076 1.00 50.59 105 GLY A C 1
ATOM 884 O O . GLY A 1 105 ? -5.409 0.653 -22.191 1.00 50.59 105 GLY A O 1
ATOM 885 N N . PHE A 1 106 ? -4.027 -0.262 -23.695 1.00 49.69 106 PHE A N 1
ATOM 886 C CA . PHE A 1 106 ? -2.906 0.604 -23.352 1.00 49.69 106 PHE A CA 1
ATOM 887 C C . PHE A 1 106 ? -3.109 2.008 -23.916 1.00 49.69 106 PHE A C 1
ATOM 889 O O . PHE A 1 106 ? -2.726 2.307 -25.046 1.00 49.69 106 PHE A O 1
ATOM 896 N N . HIS A 1 107 ? -3.713 2.892 -23.126 1.00 56.16 107 HIS A N 1
ATOM 897 C CA . HIS A 1 107 ? -3.852 4.284 -23.527 1.00 56.16 107 HIS A CA 1
ATOM 898 C C . HIS A 1 107 ? -2.479 4.961 -23.653 1.00 56.16 107 HIS A C 1
ATOM 900 O O . HIS A 1 107 ? -1.618 4.859 -22.774 1.00 56.16 107 HIS A O 1
ATOM 906 N N . SER A 1 108 ? -2.295 5.719 -24.737 1.00 54.31 108 SER A N 1
ATOM 907 C CA . SER A 1 108 ? -1.059 6.439 -25.076 1.00 54.31 108 SER A CA 1
ATOM 908 C C . SER A 1 108 ? -0.571 7.406 -23.980 1.00 54.31 108 SER A C 1
ATOM 910 O O . SER A 1 108 ? 0.617 7.727 -23.922 1.00 54.31 108 SER A O 1
ATOM 912 N N . TRP A 1 109 ? -1.436 7.828 -23.047 1.00 56.16 109 TRP A N 1
ATOM 913 C CA . TRP A 1 109 ? -1.044 8.694 -21.928 1.00 56.16 109 TRP A CA 1
ATOM 914 C C . TRP A 1 109 ? -0.271 7.958 -20.817 1.00 56.16 109 TRP A C 1
ATOM 916 O O . TRP A 1 109 ? 0.514 8.586 -20.102 1.00 56.16 109 TRP A O 1
ATOM 926 N N . MET A 1 110 ? -0.438 6.635 -20.671 1.00 58.97 110 MET A N 1
ATOM 927 C CA . MET A 1 110 ? 0.259 5.831 -19.649 1.00 58.97 110 MET A CA 1
ATOM 928 C C . MET A 1 110 ? 1.768 5.699 -19.925 1.00 58.97 110 MET A C 1
ATOM 930 O O . MET A 1 110 ? 2.540 5.265 -19.068 1.00 58.97 110 MET A O 1
ATOM 934 N N . PHE A 1 111 ? 2.212 6.153 -21.101 1.00 51.94 111 PHE A N 1
ATOM 935 C CA . PHE A 1 111 ? 3.611 6.197 -21.518 1.00 51.94 111 PHE A CA 1
ATOM 936 C C . PHE A 1 111 ? 4.430 7.328 -20.877 1.00 51.94 111 PHE A C 1
ATOM 938 O O . PHE A 1 111 ? 5.657 7.302 -20.982 1.00 51.94 111 PHE A O 1
ATOM 945 N N . ARG A 1 112 ? 3.818 8.271 -20.136 1.00 55.22 112 ARG A N 1
ATOM 946 C CA . ARG A 1 112 ? 4.565 9.306 -19.377 1.00 55.22 112 ARG A CA 1
ATOM 947 C C . ARG A 1 112 ? 5.427 8.744 -18.228 1.00 55.22 112 ARG A C 1
ATOM 949 O O . ARG A 1 112 ? 6.167 9.486 -17.585 1.00 55.22 112 ARG A O 1
ATOM 956 N N . GLY A 1 113 ? 5.406 7.426 -18.023 1.00 62.41 113 GLY A N 1
ATOM 957 C CA . GLY A 1 113 ? 6.369 6.689 -17.212 1.00 62.41 113 GLY A CA 1
ATOM 958 C C . GLY A 1 113 ? 6.004 6.597 -15.730 1.00 62.41 113 GLY A C 1
ATOM 959 O O . GLY A 1 113 ? 4.949 7.033 -15.287 1.00 62.41 113 GLY A O 1
ATOM 960 N N . PHE A 1 114 ? 6.921 6.026 -14.947 1.00 67.12 114 PHE A N 1
ATOM 961 C CA . PHE A 1 114 ? 6.800 5.783 -13.498 1.00 67.12 114 PHE A CA 1
ATOM 962 C C . PHE A 1 114 ? 6.388 7.005 -12.670 1.00 67.12 114 PHE A C 1
ATOM 964 O O . PHE A 1 114 ? 5.764 6.847 -11.628 1.00 67.12 114 PHE A O 1
ATOM 971 N N . SER A 1 115 ? 6.700 8.216 -13.141 1.00 74.12 115 SER A N 1
ATOM 972 C CA . SER A 1 115 ? 6.353 9.452 -12.438 1.00 74.12 115 SER A CA 1
ATOM 973 C C . SER A 1 115 ? 4.845 9.710 -12.374 1.00 74.12 115 SER A C 1
ATOM 975 O O . SER A 1 115 ? 4.402 10.376 -11.447 1.00 74.12 115 SER A O 1
ATOM 977 N N . PHE A 1 116 ? 4.061 9.179 -13.321 1.00 80.25 116 PHE A N 1
ATOM 978 C CA . PHE A 1 116 ? 2.596 9.278 -13.301 1.00 80.25 116 PHE A CA 1
ATOM 979 C C . PHE A 1 116 ? 1.980 8.460 -12.164 1.00 80.25 116 PHE A C 1
ATOM 981 O O . PHE A 1 116 ? 0.987 8.860 -11.569 1.00 80.25 116 PHE A O 1
ATOM 988 N N . LEU A 1 117 ? 2.580 7.310 -11.863 1.00 83.75 117 LEU A N 1
ATOM 989 C CA . LEU A 1 117 ? 2.056 6.367 -10.887 1.00 83.75 117 LEU A CA 1
ATOM 990 C C . LEU A 1 117 ? 2.319 6.844 -9.442 1.00 83.75 117 LEU A C 1
ATOM 992 O O . LEU A 1 117 ? 1.490 6.641 -8.560 1.00 83.75 117 LEU A O 1
ATOM 996 N N . LEU A 1 118 ? 3.444 7.530 -9.210 1.00 86.25 118 LEU A N 1
ATOM 997 C CA . LEU A 1 118 ? 3.868 8.021 -7.893 1.00 86.25 118 LEU A CA 1
ATOM 998 C C . LEU A 1 118 ? 2.813 8.812 -7.096 1.00 86.25 118 LEU A C 1
ATOM 1000 O O . LEU A 1 118 ? 2.629 8.456 -5.933 1.00 86.25 118 LEU A O 1
ATOM 1004 N N . PRO A 1 119 ? 2.120 9.840 -7.630 1.00 88.38 119 PRO A N 1
ATOM 1005 C CA . PRO A 1 119 ? 1.140 10.599 -6.847 1.00 88.38 119 PRO A CA 1
ATOM 1006 C C . PRO A 1 119 ? 0.030 9.710 -6.271 1.00 88.38 119 PRO A C 1
ATOM 1008 O O . PRO A 1 119 ? -0.308 9.850 -5.099 1.00 88.38 119 PRO A O 1
ATOM 1011 N N . PHE A 1 120 ? -0.466 8.733 -7.037 1.00 89.00 120 PHE A N 1
ATOM 1012 C CA . PHE A 1 120 ? -1.470 7.780 -6.555 1.00 89.00 120 PHE A CA 1
ATOM 1013 C C . PHE A 1 120 ? -0.931 6.890 -5.424 1.00 89.00 120 PHE A C 1
ATOM 1015 O O . PHE A 1 120 ? -1.647 6.590 -4.468 1.00 89.00 120 PHE A O 1
ATOM 1022 N N . LEU A 1 121 ? 0.344 6.492 -5.478 1.00 90.50 121 LEU A N 1
ATOM 1023 C CA . LEU A 1 121 ? 0.942 5.714 -4.390 1.00 90.50 121 LEU A CA 1
ATOM 1024 C C . LEU A 1 121 ? 1.153 6.570 -3.142 1.00 90.50 121 LEU A C 1
ATOM 1026 O O . LEU A 1 121 ? 0.784 6.132 -2.059 1.00 90.50 121 LEU A O 1
ATOM 1030 N N . PHE A 1 122 ? 1.676 7.791 -3.276 1.00 91.50 122 PHE A N 1
ATOM 1031 C CA . PHE A 1 122 ? 1.892 8.680 -2.131 1.00 91.50 122 PHE A CA 1
ATOM 1032 C C . PHE A 1 122 ? 0.588 9.039 -1.415 1.00 91.50 122 PHE A C 1
ATOM 1034 O O . PHE A 1 122 ? 0.561 9.019 -0.186 1.00 91.50 122 PHE A O 1
ATOM 1041 N N . ILE A 1 123 ? -0.499 9.287 -2.154 1.00 93.81 123 ILE A N 1
ATOM 1042 C CA . ILE A 1 123 ? -1.831 9.477 -1.560 1.00 93.81 123 ILE A CA 1
ATOM 1043 C C . ILE A 1 123 ? -2.263 8.208 -0.812 1.00 93.81 123 ILE A C 1
ATOM 1045 O O . ILE A 1 123 ? -2.725 8.291 0.323 1.00 93.81 123 ILE A O 1
ATOM 1049 N N . GLY A 1 124 ? -2.041 7.025 -1.394 1.00 92.75 124 GLY A N 1
ATOM 1050 C CA . GLY A 1 124 ? -2.322 5.754 -0.722 1.00 92.75 124 GLY A CA 1
ATOM 1051 C C . GLY A 1 124 ? -1.527 5.563 0.569 1.00 92.75 124 GLY A C 1
ATOM 1052 O O . GLY A 1 124 ? -2.075 5.087 1.559 1.00 92.75 124 GLY A O 1
ATOM 1053 N N . TYR A 1 125 ? -0.259 5.975 0.595 1.00 93.25 125 TYR A N 1
ATOM 1054 C CA . TYR A 1 125 ? 0.587 5.901 1.790 1.00 93.25 125 TYR A CA 1
ATOM 1055 C C . TYR A 1 125 ? 0.150 6.897 2.860 1.00 93.25 125 TYR A C 1
ATOM 1057 O O . TYR A 1 125 ? 0.092 6.543 4.034 1.00 93.25 125 TYR A O 1
ATOM 1065 N N . ALA A 1 126 ? -0.213 8.120 2.466 1.00 93.81 126 ALA A N 1
ATOM 1066 C CA . ALA A 1 126 ? -0.788 9.098 3.382 1.00 93.81 126 ALA A CA 1
ATOM 1067 C C . ALA A 1 126 ? -2.082 8.563 4.014 1.00 93.81 126 ALA A C 1
ATOM 1069 O O . ALA A 1 126 ? -2.264 8.673 5.223 1.00 93.81 126 ALA A O 1
ATOM 1070 N N . PHE A 1 127 ? -2.930 7.895 3.226 1.00 94.12 127 PHE A N 1
ATOM 1071 C CA . PHE A 1 127 ? -4.137 7.249 3.736 1.00 94.12 127 PHE A CA 1
ATOM 1072 C C . PHE A 1 127 ? -3.806 6.067 4.674 1.00 94.12 127 PHE A C 1
ATOM 1074 O O . PHE A 1 127 ? -4.443 5.908 5.710 1.00 94.12 127 PHE A O 1
ATOM 1081 N N . GLN A 1 128 ? -2.757 5.278 4.400 1.00 93.94 128 GLN A N 1
ATOM 1082 C CA . GLN A 1 128 ? -2.284 4.240 5.335 1.00 93.94 128 GLN A CA 1
ATOM 1083 C C . GLN A 1 128 ? -1.881 4.835 6.694 1.00 93.94 128 GLN A C 1
ATOM 1085 O O . GLN A 1 128 ? -2.298 4.320 7.730 1.00 93.94 128 GLN A O 1
ATOM 1090 N N . PHE A 1 129 ? -1.139 5.946 6.706 1.00 95.69 129 PHE A N 1
ATOM 1091 C CA . PHE A 1 129 ? -0.800 6.640 7.953 1.00 95.69 129 PHE A CA 1
ATOM 1092 C C . PHE A 1 129 ? -2.016 7.269 8.632 1.00 95.69 129 PHE A C 1
ATOM 1094 O O . PHE A 1 129 ? -2.110 7.227 9.855 1.00 95.69 129 PHE A O 1
ATOM 1101 N N . TYR A 1 130 ? -2.964 7.802 7.860 1.00 95.12 130 TYR A N 1
ATOM 1102 C CA . TYR A 1 130 ? -4.217 8.322 8.399 1.00 95.12 130 TYR A CA 1
ATOM 1103 C C . TYR A 1 130 ? -5.028 7.222 9.096 1.00 95.12 130 TYR A C 1
ATOM 1105 O O . TYR A 1 130 ? -5.475 7.418 10.219 1.00 95.12 130 TYR A O 1
ATOM 1113 N N . ASN A 1 131 ? -5.122 6.028 8.503 1.00 93.69 131 ASN A N 1
ATOM 1114 C CA . ASN A 1 131 ? -5.748 4.867 9.143 1.00 93.69 131 ASN A CA 1
ATOM 1115 C C . ASN A 1 131 ? -5.015 4.446 10.422 1.00 93.69 131 ASN A C 1
ATOM 1117 O O . ASN A 1 131 ? -5.662 4.201 11.438 1.00 93.69 131 ASN A O 1
ATOM 1121 N N . ALA A 1 132 ? -3.678 4.402 10.397 1.00 94.81 132 ALA A N 1
ATOM 1122 C CA . ALA A 1 132 ? -2.883 4.104 11.588 1.00 94.81 132 ALA A CA 1
ATOM 11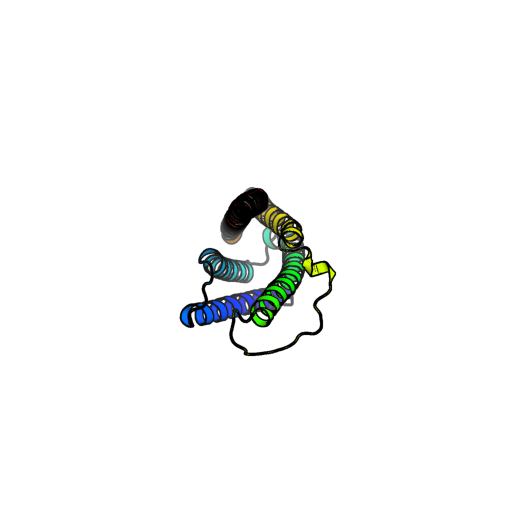23 C C . ALA A 1 132 ? -3.152 5.113 12.716 1.00 94.81 132 ALA A C 1
ATOM 1125 O O . ALA A 1 132 ? -3.320 4.713 13.868 1.00 94.81 132 ALA A O 1
ATOM 1126 N N . TYR A 1 133 ? -3.240 6.402 12.374 1.00 94.12 133 TYR A N 1
ATOM 1127 C CA . TYR A 1 133 ? -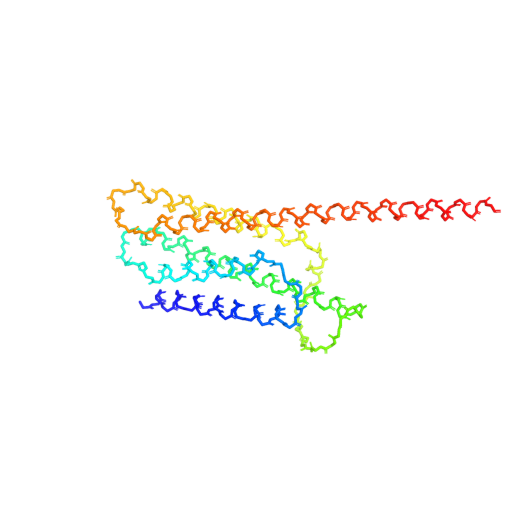3.517 7.487 13.310 1.00 94.12 133 TYR A CA 1
ATOM 1128 C C . TYR A 1 133 ? -4.944 7.434 13.869 1.00 94.12 133 TYR A C 1
ATOM 1130 O O . TYR A 1 133 ? -5.110 7.513 15.082 1.00 94.12 133 TYR A O 1
ATOM 1138 N N . THR A 1 134 ? -5.967 7.228 13.031 1.00 92.31 134 THR A N 1
ATOM 1139 C CA . THR A 1 134 ? -7.353 7.060 13.500 1.00 92.31 134 THR A CA 1
ATOM 1140 C C . THR A 1 134 ? -7.465 5.879 14.467 1.00 92.31 134 THR A C 1
ATOM 1142 O O . THR A 1 134 ? -8.047 6.018 15.539 1.00 92.31 134 THR A O 1
ATOM 1145 N N . LEU A 1 135 ? -6.862 4.732 14.134 1.00 91.62 135 LEU A N 1
ATOM 1146 C CA . LEU A 1 135 ? -6.850 3.557 15.013 1.00 91.62 135 LEU A CA 1
ATOM 1147 C C . LEU A 1 135 ? -6.070 3.804 16.308 1.00 91.62 135 LEU A C 1
ATOM 1149 O O . LEU A 1 135 ? -6.477 3.331 17.362 1.00 91.62 135 LEU A O 1
ATOM 1153 N N . TYR A 1 136 ? -4.983 4.574 16.249 1.00 92.44 136 TYR A N 1
ATOM 1154 C CA . TYR A 1 136 ? -4.241 4.979 17.441 1.00 92.44 136 TYR A CA 1
ATOM 1155 C C . TYR A 1 136 ? -5.088 5.871 18.359 1.00 92.44 136 TYR A C 1
ATOM 1157 O O . TYR A 1 136 ? -5.088 5.673 19.567 1.00 92.44 136 TYR A O 1
ATOM 1165 N N . LEU A 1 137 ? -5.862 6.811 17.805 1.00 91.50 137 LEU A N 1
ATOM 1166 C CA . LEU A 1 137 ? -6.790 7.632 18.590 1.00 91.50 137 LEU A CA 1
ATOM 1167 C C . LEU A 1 137 ? -7.926 6.804 19.207 1.00 91.50 137 LEU A C 1
ATOM 1169 O O . LEU A 1 137 ? -8.285 7.035 20.359 1.00 91.50 137 LEU A O 1
ATOM 1173 N N . LEU A 1 138 ? -8.438 5.807 18.479 1.00 88.25 138 LEU A N 1
ATOM 1174 C CA . LEU A 1 138 ? -9.443 4.856 18.971 1.00 88.25 138 LEU A CA 1
ATOM 1175 C C . LEU A 1 138 ? -8.954 4.016 20.162 1.00 88.25 138 LEU A C 1
ATOM 1177 O O . LEU A 1 138 ? -9.769 3.471 20.892 1.00 88.25 138 LEU A O 1
ATOM 1181 N N . MET A 1 139 ? -7.646 3.919 20.412 1.00 87.75 139 MET A N 1
ATOM 1182 C CA . MET A 1 139 ? -7.139 3.264 21.625 1.00 87.75 139 MET A CA 1
ATOM 1183 C C . MET A 1 139 ? -7.379 4.090 22.898 1.00 87.75 139 MET A C 1
ATOM 1185 O O . MET A 1 139 ? -7.329 3.540 23.995 1.00 87.75 139 MET A O 1
ATOM 1189 N N . PHE A 1 140 ? -7.607 5.402 22.776 1.00 87.06 140 PHE A N 1
ATOM 1190 C CA . PHE A 1 140 ? -7.817 6.304 23.916 1.00 87.06 140 PHE A CA 1
ATOM 1191 C C . PHE A 1 140 ? -9.296 6.570 24.209 1.00 87.06 140 PHE A C 1
ATOM 1193 O O . PHE A 1 140 ? -9.608 7.302 25.148 1.00 87.06 140 PHE A O 1
ATOM 1200 N N . THR A 1 141 ? -10.215 6.002 23.423 1.00 84.25 141 THR A N 1
ATOM 1201 C CA . THR A 1 141 ? -11.651 6.118 23.688 1.00 84.25 141 THR A CA 1
ATOM 1202 C C . THR A 1 141 ? -12.058 5.204 24.847 1.00 84.25 141 THR A C 1
ATOM 1204 O O . THR A 1 141 ? -11.587 4.066 24.908 1.00 84.25 141 THR A O 1
ATOM 1207 N N . PRO A 1 142 ? -12.940 5.656 25.756 1.00 73.69 142 PRO A N 1
ATOM 1208 C CA . PRO A 1 142 ? -13.353 4.880 26.927 1.00 73.69 142 PRO A CA 1
ATOM 1209 C C . PRO A 1 142 ? -14.094 3.581 26.572 1.00 73.69 142 PRO A C 1
ATOM 1211 O O . PRO A 1 142 ? -14.163 2.679 27.402 1.00 73.69 142 PRO A O 1
ATOM 1214 N N . GLU A 1 143 ? -14.608 3.452 25.346 1.00 74.25 143 GLU A N 1
ATOM 1215 C CA . GLU A 1 143 ? -15.252 2.236 24.840 1.00 74.25 143 GLU A CA 1
ATOM 1216 C C . GLU A 1 143 ? -14.260 1.167 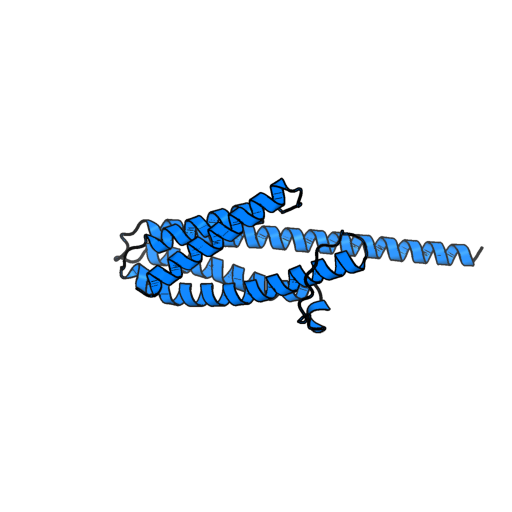24.325 1.00 74.25 143 GLU A C 1
ATOM 1218 O O . GLU A 1 143 ? -14.683 0.093 23.889 1.00 74.25 143 GLU A O 1
ATOM 1223 N N . TRP A 1 144 ? -12.945 1.428 24.347 1.00 75.50 144 TRP A N 1
ATOM 1224 C CA . TRP A 1 144 ? -11.946 0.495 23.821 1.00 75.50 144 TRP A CA 1
ATOM 1225 C C . TRP A 1 144 ? -11.755 -0.728 24.727 1.00 75.50 144 TRP A C 1
ATOM 1227 O O . TRP A 1 144 ? -11.337 -0.626 25.878 1.00 75.50 144 TRP A O 1
ATOM 1237 N N . THR A 1 145 ? -12.012 -1.913 24.173 1.00 74.56 145 THR A N 1
ATOM 1238 C CA . THR A 1 145 ? -11.807 -3.206 24.855 1.00 74.56 145 THR A CA 1
ATOM 1239 C C . THR A 1 145 ? -11.121 -4.254 23.968 1.00 74.56 145 THR A C 1
ATOM 1241 O O . THR A 1 145 ? -10.731 -5.323 24.434 1.00 74.56 145 THR A O 1
ATOM 1244 N N . GLU A 1 146 ? -10.939 -3.952 22.683 1.00 86.75 146 GLU A N 1
ATOM 1245 C CA . GLU A 1 146 ? -10.613 -4.921 21.637 1.00 86.75 146 GLU A CA 1
ATOM 1246 C C . GLU A 1 146 ? -9.128 -4.883 21.259 1.00 86.75 146 GLU A C 1
ATOM 1248 O O . GLU A 1 146 ? -8.584 -3.849 20.860 1.00 86.75 146 GLU A O 1
ATOM 1253 N N . TRP A 1 147 ? -8.459 -6.035 21.312 1.00 88.06 147 TRP A N 1
ATOM 1254 C CA . TRP A 1 147 ? -7.034 -6.153 20.987 1.00 88.06 147 TRP A CA 1
ATOM 1255 C C . TRP A 1 147 ? -6.726 -5.900 19.500 1.00 88.06 147 TRP A C 1
ATOM 1257 O O . TRP A 1 147 ? -5.589 -5.593 19.149 1.00 88.06 147 TRP A O 1
ATOM 1267 N N . GLN A 1 148 ? -7.720 -5.996 18.618 1.00 91.50 148 GLN A N 1
ATOM 1268 C CA . GLN A 1 148 ? -7.575 -5.817 17.174 1.00 91.50 148 GLN A CA 1
ATOM 1269 C C . GLN A 1 148 ? -7.133 -4.387 16.814 1.00 91.50 148 GLN A C 1
ATOM 1271 O O . GLN A 1 148 ? -6.301 -4.211 15.923 1.00 91.50 148 GLN A O 1
ATOM 1276 N N . VAL A 1 149 ? -7.626 -3.373 17.539 1.00 89.50 149 VAL A N 1
ATOM 1277 C CA . VAL A 1 149 ? -7.363 -1.943 17.281 1.00 89.50 149 VAL A CA 1
ATOM 1278 C C . VAL A 1 149 ? -5.863 -1.593 17.322 1.00 89.50 149 VAL A C 1
ATOM 1280 O O . VAL A 1 149 ? -5.349 -1.109 16.306 1.00 89.50 149 VAL A O 1
ATOM 1283 N N . PRO A 1 150 ? -5.113 -1.858 18.416 1.00 91.56 150 PRO A N 1
ATOM 1284 C CA . PRO A 1 150 ? -3.683 -1.540 18.463 1.00 91.56 150 PRO A CA 1
ATOM 1285 C C . PRO A 1 150 ? -2.857 -2.349 17.453 1.00 91.56 150 PRO A C 1
ATOM 1287 O O . PRO A 1 150 ? -1.912 -1.819 16.864 1.00 91.56 150 PRO A O 1
ATOM 1290 N N . PHE A 1 151 ? -3.221 -3.611 17.194 1.00 93.06 151 PHE A N 1
ATOM 1291 C CA . PHE A 1 151 ? -2.531 -4.439 16.200 1.00 93.06 151 PHE A CA 1
ATOM 1292 C C . PHE A 1 151 ? -2.708 -3.894 14.780 1.00 93.06 151 PHE A C 1
ATOM 1294 O O . PHE A 1 151 ? -1.732 -3.777 14.037 1.00 93.06 151 PHE A O 1
ATOM 1301 N N . LEU A 1 152 ? -3.932 -3.517 14.404 1.00 92.94 152 LEU A N 1
ATOM 1302 C CA . LEU A 1 152 ? -4.210 -2.933 13.095 1.00 92.94 152 LEU A CA 1
ATOM 1303 C C . LEU A 1 152 ? -3.537 -1.568 12.930 1.00 92.94 152 LEU A C 1
ATOM 1305 O O . LEU A 1 152 ? -2.970 -1.314 11.868 1.00 92.94 152 LEU A O 1
ATOM 1309 N N . SER A 1 153 ? -3.510 -0.732 13.976 1.00 94.00 153 SER A N 1
ATOM 1310 C CA . SER A 1 153 ? -2.758 0.532 13.964 1.00 94.00 153 SER A CA 1
ATOM 1311 C C . SER A 1 153 ? -1.276 0.294 13.639 1.00 94.00 153 SER A C 1
ATOM 1313 O O . SER A 1 153 ? -0.735 0.892 12.703 1.00 94.00 153 SER A O 1
ATOM 1315 N N . GLY A 1 154 ? -0.642 -0.658 14.334 1.00 93.81 154 GLY A N 1
ATOM 1316 C CA . GLY A 1 154 ? 0.750 -1.037 14.090 1.00 93.81 154 GLY A CA 1
ATOM 1317 C C . GLY A 1 154 ? 0.988 -1.580 12.679 1.00 93.81 154 GLY A C 1
ATOM 1318 O O . GLY A 1 154 ? 1.956 -1.195 12.021 1.00 93.81 154 GLY A O 1
ATOM 1319 N N . ILE A 1 155 ? 0.087 -2.425 12.171 1.00 94.69 155 ILE A N 1
ATOM 1320 C CA . ILE A 1 155 ? 0.190 -2.971 10.813 1.00 94.69 155 ILE A CA 1
ATOM 1321 C C . ILE A 1 155 ? 0.101 -1.862 9.759 1.00 94.69 155 ILE A C 1
ATOM 1323 O O . ILE A 1 155 ? 0.948 -1.813 8.864 1.00 94.69 155 ILE A O 1
ATOM 1327 N N . PHE A 1 156 ? -0.875 -0.955 9.856 1.00 94.00 156 PHE A N 1
ATOM 1328 C CA . PHE A 1 156 ? -0.997 0.159 8.911 1.00 94.00 156 PHE A CA 1
ATOM 1329 C C . PHE A 1 156 ? 0.231 1.066 8.927 1.00 94.00 156 PHE A C 1
ATOM 1331 O O . PHE A 1 156 ? 0.679 1.495 7.862 1.00 94.00 156 PHE A O 1
ATOM 1338 N N . PHE A 1 157 ? 0.814 1.302 10.104 1.00 94.88 157 PHE A N 1
ATOM 1339 C CA . PHE A 1 157 ? 2.051 2.064 10.228 1.00 94.88 157 PHE A CA 1
ATOM 1340 C C . PHE A 1 157 ? 3.229 1.360 9.538 1.00 94.88 157 PHE A C 1
ATOM 1342 O O . PHE A 1 157 ? 3.904 1.968 8.710 1.00 94.88 157 PHE A O 1
ATOM 1349 N N . ILE A 1 158 ? 3.439 0.063 9.798 1.00 94.75 158 ILE A N 1
ATOM 1350 C CA . ILE A 1 158 ? 4.513 -0.731 9.172 1.00 94.75 158 ILE A CA 1
ATOM 1351 C C . ILE A 1 158 ? 4.360 -0.761 7.647 1.00 94.75 158 ILE A C 1
ATOM 1353 O O . ILE A 1 158 ? 5.338 -0.558 6.920 1.00 94.75 158 ILE A O 1
ATOM 1357 N N . LEU A 1 159 ? 3.138 -0.992 7.157 1.00 93.25 159 LEU A N 1
ATOM 1358 C CA . LEU A 1 159 ? 2.838 -0.990 5.728 1.00 93.25 159 LEU A CA 1
ATOM 1359 C C . LEU A 1 159 ? 3.109 0.387 5.111 1.00 93.25 159 LEU A C 1
ATOM 1361 O O . LEU A 1 159 ? 3.821 0.461 4.108 1.00 93.25 159 LEU A O 1
ATOM 1365 N N . GLY A 1 160 ? 2.623 1.463 5.735 1.00 91.75 160 GLY A N 1
ATOM 1366 C CA . GLY A 1 160 ? 2.859 2.842 5.302 1.00 91.75 160 GLY A CA 1
ATOM 1367 C C . GLY A 1 160 ? 4.345 3.178 5.214 1.00 91.75 160 GLY A C 1
ATOM 1368 O O . GLY A 1 160 ? 4.827 3.625 4.170 1.00 91.75 160 GLY A O 1
ATOM 1369 N N . SER A 1 161 ? 5.102 2.895 6.276 1.00 93.69 161 SER A N 1
ATOM 1370 C CA . SER A 1 161 ? 6.540 3.163 6.342 1.00 93.69 161 SER A CA 1
ATOM 1371 C C . SER A 1 161 ? 7.328 2.362 5.315 1.00 93.69 161 SER A C 1
ATOM 1373 O O . SER A 1 161 ? 8.136 2.933 4.583 1.00 93.69 161 SER A O 1
ATOM 1375 N N . GLY A 1 162 ? 7.110 1.051 5.213 1.00 91.81 162 GLY A N 1
ATOM 1376 C CA . GLY A 1 162 ? 7.895 0.243 4.284 1.00 91.81 162 GLY A CA 1
ATOM 1377 C C . GLY A 1 162 ? 7.530 0.488 2.817 1.00 91.81 162 GLY A C 1
ATOM 1378 O O . GLY A 1 162 ? 8.421 0.521 1.963 1.00 91.81 162 GLY A O 1
ATOM 1379 N N . ASN A 1 163 ? 6.262 0.777 2.509 1.00 91.81 163 ASN A N 1
ATOM 1380 C CA . ASN A 1 163 ? 5.856 1.193 1.166 1.00 91.81 163 ASN A CA 1
ATOM 1381 C C . ASN A 1 163 ? 6.485 2.538 0.772 1.00 91.81 163 ASN A C 1
ATOM 1383 O O . ASN A 1 163 ? 7.000 2.687 -0.340 1.00 91.81 163 ASN A O 1
ATOM 1387 N N . LEU A 1 164 ? 6.518 3.497 1.701 1.00 91.88 164 LEU A N 1
ATOM 1388 C CA . LEU A 1 164 ? 7.171 4.785 1.495 1.00 91.88 164 LEU A CA 1
ATOM 1389 C C . LEU A 1 164 ? 8.679 4.618 1.262 1.00 91.88 164 LEU A C 1
ATOM 1391 O O . LEU A 1 164 ? 9.207 5.104 0.261 1.00 91.88 164 LEU A O 1
ATOM 1395 N N . LEU A 1 165 ? 9.372 3.891 2.144 1.00 92.12 165 LEU A N 1
ATOM 1396 C CA . LEU A 1 165 ? 10.820 3.674 2.054 1.00 92.12 165 LEU A CA 1
ATOM 1397 C C . LEU A 1 165 ? 11.215 2.959 0.760 1.00 92.12 165 LEU A C 1
ATOM 1399 O O 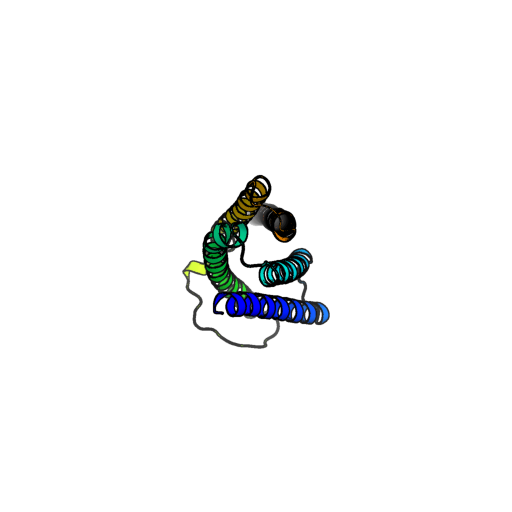. LEU A 1 165 ? 12.182 3.351 0.102 1.00 92.12 165 LEU A O 1
ATOM 1403 N N . THR A 1 166 ? 10.466 1.932 0.359 1.00 90.38 166 THR A N 1
ATOM 1404 C CA . THR A 1 166 ? 10.763 1.204 -0.878 1.00 90.38 166 THR A CA 1
ATOM 1405 C C . THR A 1 166 ? 10.527 2.044 -2.122 1.00 90.38 166 THR A C 1
ATOM 1407 O O . THR A 1 166 ? 11.362 2.017 -3.032 1.00 90.38 166 THR A O 1
ATOM 1410 N N . THR A 1 167 ? 9.456 2.833 -2.163 1.00 88.94 167 THR A N 1
ATOM 1411 C CA . THR A 1 167 ? 9.204 3.752 -3.276 1.00 88.94 167 THR A CA 1
ATOM 1412 C C . THR A 1 167 ? 10.269 4.842 -3.344 1.00 88.94 167 THR A C 1
ATOM 1414 O O . THR A 1 167 ? 10.832 5.061 -4.417 1.00 88.94 167 THR A O 1
ATOM 1417 N N . LEU A 1 168 ? 10.649 5.447 -2.216 1.00 88.00 168 LEU A N 1
ATOM 1418 C CA . LEU A 1 168 ? 11.740 6.425 -2.159 1.00 88.00 168 LEU A CA 1
ATOM 1419 C C . LEU A 1 168 ? 13.075 5.830 -2.624 1.00 88.00 168 LEU A C 1
ATOM 1421 O O . LEU A 1 168 ? 13.789 6.464 -3.401 1.00 88.00 168 LEU A O 1
ATOM 1425 N N . ALA A 1 169 ? 13.396 4.596 -2.228 1.00 88.25 169 ALA A N 1
ATOM 1426 C CA . ALA A 1 169 ? 14.599 3.908 -2.691 1.00 88.25 169 ALA A CA 1
ATOM 1427 C C . ALA A 1 169 ? 14.591 3.693 -4.215 1.00 88.25 169 ALA A C 1
ATOM 1429 O O . ALA A 1 169 ? 15.610 3.887 -4.879 1.00 88.25 169 ALA A O 1
ATOM 1430 N N . VAL A 1 170 ? 13.440 3.339 -4.800 1.00 85.56 170 VAL A N 1
ATOM 1431 C CA . VAL A 1 170 ? 13.295 3.197 -6.260 1.00 85.56 170 VAL A CA 1
ATOM 1432 C C . VAL A 1 170 ? 13.448 4.528 -6.973 1.00 85.56 170 VAL A C 1
ATOM 1434 O O . VAL A 1 170 ? 14.151 4.601 -7.980 1.00 85.56 170 VAL A O 1
ATOM 1437 N N . VAL A 1 171 ? 12.809 5.568 -6.447 1.00 86.12 171 VAL A N 1
ATOM 1438 C CA . VAL A 1 171 ? 12.886 6.926 -6.981 1.00 86.12 171 VAL A CA 1
ATOM 1439 C C . VAL A 1 171 ? 14.338 7.408 -6.963 1.00 86.12 171 VAL A C 1
ATOM 1441 O O . VAL A 1 171 ? 14.859 7.797 -8.007 1.00 86.12 171 VAL A O 1
ATOM 1444 N N . LYS A 1 172 ? 15.034 7.278 -5.827 1.00 86.38 172 LYS A N 1
ATOM 1445 C CA . LYS A 1 172 ? 16.452 7.638 -5.680 1.00 86.38 172 LYS A CA 1
ATOM 1446 C C . LYS A 1 172 ? 17.340 6.897 -6.678 1.00 86.38 172 LYS A C 1
ATOM 1448 O O . LYS A 1 172 ? 18.118 7.529 -7.388 1.00 86.38 172 LYS A O 1
ATOM 1453 N N . ASN A 1 173 ? 17.200 5.573 -6.767 1.00 84.62 173 ASN A N 1
ATOM 1454 C CA . ASN A 1 173 ? 18.002 4.760 -7.683 1.00 84.62 173 ASN A CA 1
ATOM 1455 C C . ASN A 1 173 ? 17.761 5.146 -9.146 1.00 84.62 173 ASN A C 1
ATOM 1457 O O . ASN A 1 173 ? 18.701 5.175 -9.937 1.00 84.62 173 ASN A O 1
ATOM 1461 N N . ARG A 1 174 ? 16.518 5.490 -9.498 1.00 81.81 174 ARG A N 1
ATOM 1462 C CA . ARG A 1 174 ? 16.158 5.927 -10.848 1.00 81.81 174 ARG A CA 1
ATOM 1463 C C . ARG A 1 174 ? 16.706 7.312 -11.187 1.00 81.81 174 ARG A C 1
ATOM 1465 O O . ARG A 1 174 ? 17.165 7.513 -12.308 1.00 81.81 174 ARG A O 1
ATOM 1472 N N . TYR A 1 175 ? 16.674 8.259 -10.251 1.00 81.75 175 TYR A N 1
ATOM 1473 C CA . TYR A 1 175 ? 17.305 9.565 -10.456 1.00 81.75 175 TYR A CA 1
ATOM 1474 C C . TYR A 1 175 ? 18.821 9.425 -10.605 1.00 81.75 175 TYR A C 1
ATOM 1476 O O . TYR A 1 175 ? 19.390 9.997 -11.530 1.00 81.75 175 TYR A O 1
ATOM 1484 N N . ALA A 1 176 ? 19.461 8.596 -9.775 1.00 82.44 176 ALA A N 1
ATOM 1485 C CA . ALA A 1 176 ? 20.892 8.323 -9.874 1.00 82.44 176 ALA A CA 1
ATOM 1486 C C . ALA A 1 176 ? 21.278 7.672 -11.216 1.00 82.44 176 ALA A C 1
ATOM 1488 O O . ALA A 1 176 ? 22.249 8.096 -11.845 1.00 82.44 176 ALA A O 1
ATOM 1489 N N . SER A 1 177 ? 20.509 6.686 -11.698 1.00 78.62 177 SER A N 1
ATOM 1490 C CA . SER A 1 177 ? 20.763 6.058 -13.002 1.00 78.62 177 SER A CA 1
ATOM 1491 C C . SER A 1 177 ? 20.532 7.032 -14.157 1.00 78.62 177 SER A C 1
ATOM 1493 O O . SER A 1 177 ? 21.367 7.133 -15.047 1.00 78.62 177 SER A O 1
ATOM 1495 N N . SER A 1 178 ? 19.441 7.805 -14.116 1.00 79.06 178 SER A N 1
ATOM 1496 C CA . SER A 1 178 ? 19.138 8.805 -15.146 1.00 79.06 178 SER A CA 1
ATOM 1497 C C . SER A 1 178 ? 20.211 9.891 -15.223 1.00 79.06 178 SER A C 1
ATOM 1499 O O . SER A 1 178 ? 20.531 10.357 -16.314 1.00 79.06 178 SER A O 1
ATOM 1501 N N . PHE A 1 179 ? 20.768 10.289 -14.077 1.00 79.25 179 PHE A N 1
ATOM 1502 C CA . PHE A 1 179 ? 21.887 11.222 -14.012 1.00 79.25 179 PHE A CA 1
ATOM 1503 C C . PHE A 1 179 ? 23.125 10.607 -14.673 1.00 79.25 179 PHE A C 1
ATOM 1505 O O . PHE A 1 179 ? 23.677 11.193 -15.598 1.00 79.25 179 PHE A O 1
ATOM 1512 N N . LYS A 1 180 ? 23.506 9.379 -14.295 1.00 81.62 180 LYS A N 1
ATOM 1513 C CA . LYS A 1 180 ? 24.646 8.666 -14.896 1.00 81.62 180 LYS A CA 1
ATOM 1514 C C . LYS A 1 180 ? 24.519 8.520 -16.421 1.00 81.62 180 LYS A C 1
ATOM 1516 O O . LYS A 1 180 ? 25.484 8.784 -17.138 1.00 81.62 180 LYS A O 1
ATOM 1521 N N . ASP A 1 181 ? 23.332 8.173 -16.916 1.00 79.88 181 ASP A N 1
ATOM 1522 C CA . ASP A 1 181 ? 23.052 8.041 -18.353 1.00 79.88 181 ASP A CA 1
ATOM 1523 C C . ASP A 1 181 ? 23.172 9.375 -19.102 1.00 79.88 181 ASP A C 1
ATOM 1525 O O . ASP A 1 181 ? 23.576 9.400 -20.267 1.00 79.88 181 ASP A O 1
ATOM 1529 N N . PHE A 1 182 ? 22.815 10.487 -18.452 1.00 81.19 182 PHE A N 1
ATOM 1530 C CA . PHE A 1 182 ? 22.959 11.827 -19.014 1.00 81.19 182 PHE A CA 1
ATOM 1531 C C . PHE A 1 182 ? 24.436 12.211 -19.169 1.00 81.19 182 PHE A C 1
ATOM 1533 O O . PHE A 1 182 ? 24.834 12.627 -20.258 1.00 81.19 182 PHE A O 1
ATOM 1540 N N . PHE A 1 183 ? 25.268 12.001 -18.139 1.00 82.56 183 PHE A N 1
ATOM 1541 C CA . PHE A 1 183 ? 26.712 12.269 -18.236 1.00 82.56 183 PHE A CA 1
ATOM 1542 C C . PHE A 1 183 ? 27.391 11.384 -19.275 1.00 82.56 183 PHE A C 1
ATOM 1544 O O . PHE A 1 183 ? 28.152 11.897 -20.089 1.00 82.56 183 PHE A O 1
ATOM 1551 N N . SER A 1 184 ? 27.069 10.087 -19.308 1.00 84.31 184 SER A N 1
ATOM 1552 C CA . SER A 1 184 ? 27.631 9.164 -20.300 1.00 84.31 184 SER A CA 1
ATOM 1553 C C . SER A 1 184 ? 27.281 9.578 -21.734 1.00 84.31 184 SER A C 1
ATOM 1555 O O . SER A 1 184 ? 28.162 9.613 -22.593 1.00 84.31 184 SER A O 1
ATOM 1557 N N . ARG A 1 185 ? 26.026 9.977 -21.998 1.00 84.81 185 ARG A N 1
ATOM 1558 C CA . ARG A 1 185 ? 25.632 10.501 -23.316 1.00 84.81 185 ARG A CA 1
ATOM 1559 C C . ARG A 1 185 ? 26.326 11.812 -23.657 1.00 84.81 185 ARG A C 1
ATOM 1561 O O . ARG A 1 185 ? 26.719 11.994 -24.806 1.00 84.81 185 ARG A O 1
ATOM 1568 N N . ASN A 1 186 ? 26.462 12.723 -22.697 1.00 84.31 186 ASN A N 1
ATOM 1569 C CA . ASN A 1 186 ? 27.118 14.001 -22.947 1.00 84.31 186 ASN A CA 1
ATOM 1570 C C . ASN A 1 186 ? 28.613 13.813 -23.242 1.00 84.31 186 ASN A C 1
ATOM 1572 O O . ASN A 1 186 ? 29.125 14.409 -24.182 1.00 84.31 186 ASN A O 1
ATOM 1576 N N . GLN A 1 187 ? 29.280 12.918 -22.510 1.00 86.19 187 GLN A N 1
ATOM 1577 C CA . GLN A 1 187 ? 30.672 12.547 -22.752 1.00 86.19 187 GLN A CA 1
ATOM 1578 C C . GLN A 1 187 ? 30.858 11.912 -24.138 1.00 86.19 187 GLN A C 1
ATOM 1580 O O . GLN A 1 187 ? 31.681 12.389 -24.910 1.00 86.19 187 GLN A O 1
ATOM 1585 N N . TYR A 1 188 ? 30.017 10.943 -24.517 1.00 84.94 188 TYR A N 1
ATOM 1586 C CA . TYR A 1 188 ? 30.069 10.330 -25.852 1.00 84.94 188 TYR A CA 1
ATOM 1587 C C . TYR A 1 188 ? 29.886 11.353 -26.988 1.00 84.94 188 TYR A C 1
ATOM 1589 O O . TYR A 1 188 ? 30.564 11.286 -28.011 1.00 84.94 188 TYR A O 1
ATOM 1597 N N . ARG A 1 189 ? 28.988 12.336 -26.817 1.00 85.56 189 ARG A N 1
ATOM 1598 C CA . ARG A 1 189 ? 28.800 13.416 -27.803 1.00 85.56 189 ARG A CA 1
ATOM 1599 C C . ARG A 1 189 ? 30.025 14.324 -27.913 1.00 85.56 189 ARG A C 1
ATOM 1601 O O . ARG A 1 189 ? 30.342 14.749 -29.019 1.00 85.56 189 ARG A O 1
ATOM 1608 N N . LEU A 1 190 ? 30.698 14.613 -26.798 1.00 86.31 190 LEU A N 1
ATOM 1609 C CA . LEU A 1 190 ? 31.930 15.406 -26.784 1.00 86.31 190 LEU A CA 1
ATOM 1610 C C . LEU A 1 190 ? 33.081 14.661 -27.471 1.00 86.31 190 LEU A C 1
ATOM 1612 O O . LEU A 1 190 ? 33.781 15.256 -28.288 1.00 86.31 190 LEU A O 1
ATOM 1616 N N . ASP A 1 191 ? 33.230 13.362 -27.209 1.00 86.81 191 ASP A N 1
ATOM 1617 C CA . ASP A 1 191 ? 34.260 12.526 -27.836 1.00 86.81 191 ASP A CA 1
ATOM 1618 C C . ASP A 1 191 ? 34.041 12.412 -29.357 1.00 86.81 191 ASP A C 1
ATOM 1620 O O . ASP A 1 191 ? 34.975 12.579 -30.140 1.00 86.81 191 ASP A O 1
ATOM 1624 N N . MET A 1 192 ? 32.786 12.247 -29.794 1.00 85.25 192 MET A N 1
ATOM 1625 C CA . MET A 1 192 ? 32.402 12.262 -31.215 1.00 85.25 192 MET A CA 1
ATOM 1626 C C . MET A 1 192 ? 32.621 13.618 -31.901 1.00 85.25 192 MET A C 1
ATOM 1628 O O . MET A 1 192 ? 32.843 13.655 -33.109 1.00 85.25 192 MET A O 1
ATOM 1632 N N . SER A 1 193 ? 32.519 14.731 -31.166 1.00 83.38 193 SER A N 1
ATOM 1633 C CA . SER A 1 193 ? 32.799 16.067 -31.708 1.00 83.38 193 SER A CA 1
ATOM 1634 C C . SER A 1 193 ? 34.294 16.254 -31.946 1.00 83.38 193 SER A C 1
ATOM 1636 O O . SER A 1 193 ? 34.685 16.701 -33.017 1.00 83.38 193 SER A O 1
ATOM 1638 N N . LYS A 1 194 ? 35.130 15.836 -30.986 1.00 83.81 194 LYS A N 1
ATOM 1639 C CA . LYS A 1 194 ? 36.595 15.906 -31.102 1.00 83.81 194 LYS A CA 1
ATOM 1640 C C . LYS A 1 194 ? 37.135 15.024 -32.227 1.00 83.81 194 LYS A C 1
ATOM 1642 O O . LYS A 1 194 ? 38.018 15.451 -32.954 1.00 83.81 194 LYS A O 1
ATOM 1647 N N . ALA A 1 195 ? 36.567 13.832 -32.412 1.00 79.44 195 ALA A N 1
ATOM 1648 C CA . ALA A 1 195 ? 36.970 12.909 -33.476 1.00 79.44 195 ALA A CA 1
ATOM 1649 C C . ALA A 1 195 ? 36.636 13.395 -34.902 1.00 79.44 195 ALA A C 1
ATOM 1651 O O . ALA A 1 195 ? 37.106 12.803 -35.864 1.00 79.44 195 ALA A O 1
ATOM 1652 N N . LYS A 1 196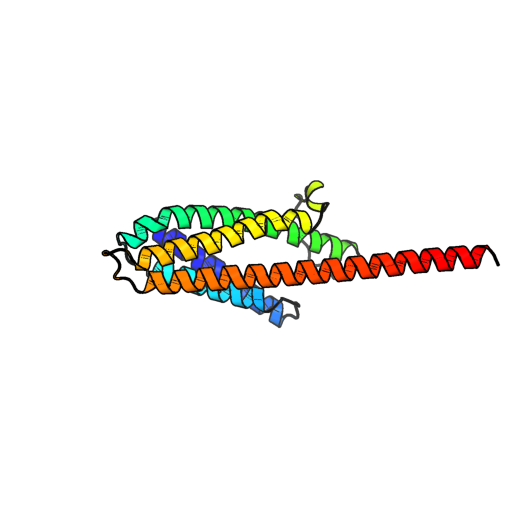 ? 35.797 14.431 -35.056 1.00 76.38 196 LYS A N 1
ATOM 1653 C CA . LYS A 1 196 ? 35.489 15.050 -36.358 1.00 76.38 196 LYS A CA 1
ATOM 1654 C C . LYS A 1 196 ? 36.381 16.247 -36.693 1.00 76.38 196 LYS A C 1
ATOM 1656 O O . LYS A 1 196 ? 36.344 16.708 -37.829 1.00 76.38 196 LYS A O 1
ATOM 1661 N N . GLU A 1 197 ? 37.116 16.773 -35.715 1.00 71.75 197 GLU A N 1
ATOM 1662 C CA . GLU A 1 197 ? 38.015 17.927 -35.871 1.00 71.75 197 GLU A CA 1
ATOM 1663 C C . GLU A 1 197 ? 39.475 17.512 -36.137 1.00 71.75 197 GLU A C 1
ATOM 1665 O O . GLU A 1 197 ? 40.301 18.364 -36.461 1.00 71.75 197 GLU A O 1
ATOM 1670 N N . THR A 1 198 ? 39.781 16.215 -36.024 1.00 58.56 198 THR A N 1
ATOM 1671 C CA . THR A 1 198 ? 41.055 15.567 -36.388 1.00 58.56 198 THR A CA 1
ATOM 1672 C C . THR A 1 198 ? 40.941 14.835 -37.711 1.00 58.56 198 THR A C 1
ATOM 1674 O O . THR A 1 198 ? 41.877 14.951 -38.529 1.00 58.56 198 THR A O 1
#

Organism: Bugula neritina (NCBI:txid10212)

Foldseek 3Di:
DVVLVVLVVQLVVLVVVLVVVVVCVVVPDPDDPLVSVLSVLSSVLSVLLNPDDPFPLCVVCVVLVVVLVVLVVVLVVLVVLLVVVVVVVCVVVVVDDDDDDDDPDNDPVSVVPPVVSVVSLLVSLVSLLVSLVSLVVSCPDPRDDDPSSNVSSVSSVVSSVSSVVVVVVVVVVVVVVVVVVVVVVVVVVVVVVVVVVD

Secondary structure (DSSP, 8-state):
-HHHHHHHHHHHHHHHHHHHHHHHHHTT----HHHHHHHHHHHHHHHHHHT--S-HHHHHHHHHHHHHHHHHHHHHHHHHHHHHHHHHHHHHTTSS-------S---GGGGG-HHHHHHHHHHHHHHHHHHHHHHHHHTTSTT---THHHHHHHHHHHHHHHHHHHHHHHHHHHHHHHHHHHHHHHHHHHHHHHTTT-

Sequence (198 aa):
MVDAAYHFLFVWYYCTLTIREHILKVNGSKIKGWWMVHHFITTLAAGIFLVWPEGVTYWSFRDQFVVFCTYLSVVQVVMFYYQTGILYRLRALGLRNDMDITLEGFHSWMFRGFSFLLPFLFIGYAFQFYNAYTLYLLMFTPEWTEWQVPFLSGIFFILGSGNLLTTLAVVKNRYASSFKDFFSRNQYRLDMSKAKET

Radius of gyration: 22.01 Å; chains: 1; bounding box: 65×38×63 Å

InterPro domains:
  IPR012926 TMEM120A/B [PF07851] (2-175)
  IPR012926 TMEM120A/B [PTHR21433] (2-175)

pLDDT: mean 80.5, std 11.9, range [40.62, 95.69]